Protein AF-A0A9Q3YTR9-F1 (afdb_monomer)

Organism: NCBI:txid2893752

pLDDT: mean 90.49, std 15.65, range [36.81, 98.88]

Foldseek 3Di:
DDDDDDDPPPDDDDPVVVVVVVVVVVVPPQDWWWLCLLQAAPDFFWFWFFFADPDAFLLRLQHHQSKKKFFDDALKKKFWAFQQAAADAFWWKWKAFLVRDTPGTDRHNARHPPKLQQSNQEADQVPDDDDSHHHTDIDHQHVVRGFMMMMGTHHQADADAADAGTSNDMDDRDNHRTIRIITIWMAHSVSPGTDFQRMWAQKTWIFRHHPDQVPWARQGWKWWADLQFDTDIDGCHTVRDRIHMDWDKDQQWADQPPRHRPVDDDPTRGNVVRVSGADNSQADADPVIDTIIITSDHHGPPQDQKGAGSGHVRIDGRGDD

Sequence (321 aa):
MKNKFTLQKKLARPLNTIIFLYFLIFSNHLFADGSKDLYPNGVTGLRAYLRSSTQATENWPFPNEGIHYVYAKEGERITLASSSQINGGNSKIRLYAPNGSIVVNNNTIAGQIPNRSSEIAGPQLFGQTGGNRYTPIYYQVPANGAGIYRIEFVSRGTADPQATFNANDNWVQDDKSGIMAWDISVINPNNTAFISGRVYTNVLNLSLGFTNVNSNGFYGIVYPLTKDGYTYQVKNNGQNGIHFTFFTNNNGFLNQNNQLPVYKSLNGSTPSFLNGKVHNPNDADTQKNITHKIFYTKPATDLPSSSVGAVPNGNTWLKNP

Radius of gyration: 22.88 Å; Cα contacts (8 Å, |Δi|>4): 825; chains: 1; bounding box: 82×78×43 Å

Mean predicted aligned error: 7.1 Å

Nearest PDB structures (foldseek):
  3wqb-assembly1_A  TM=3.575E-01  e=9.295E-02  Aeromonas sobria
  7zvo-assembly1_A  TM=3.339E-01  e=9.377E-01  Bacteroides thetaiotaomicron VPI-5482
  4knc-assembly1_B  TM=1.550E-01  e=1.304E+00  Pseudomonas aeruginosa PAO1

Structure (mmCIF, N/CA/C/O backbone):
data_AF-A0A9Q3YTR9-F1
#
_entry.id   AF-A0A9Q3YTR9-F1
#
loop_
_atom_site.group_PDB
_atom_site.id
_atom_site.type_symbol
_atom_site.label_atom_id
_atom_site.label_alt_id
_atom_site.label_comp_id
_atom_site.label_asym_id
_atom_site.label_entity_id
_atom_site.label_seq_id
_atom_site.pdbx_PDB_ins_code
_atom_site.Cartn_x
_atom_site.Cartn_y
_atom_site.Cartn_z
_atom_site.occupancy
_atom_site.B_iso_or_equiv
_atom_site.auth_seq_id
_atom_site.auth_comp_id
_atom_site.auth_asym_id
_atom_site.auth_atom_id
_atom_site.pdbx_PDB_model_num
ATOM 1 N N . MET A 1 1 ? -62.624 -53.619 -19.638 1.00 39.06 1 MET A N 1
ATOM 2 C CA . MET A 1 1 ? -61.442 -53.374 -20.495 1.00 39.06 1 MET A CA 1
ATOM 3 C C . MET A 1 1 ? -60.702 -52.137 -19.995 1.00 39.06 1 MET A C 1
ATOM 5 O O . MET A 1 1 ? -61.295 -51.075 -19.962 1.00 39.06 1 MET A O 1
ATOM 9 N N . LYS A 1 2 ? -59.445 -52.336 -19.573 1.00 37.75 2 LYS A N 1
ATOM 10 C CA . LYS A 1 2 ? -58.289 -51.410 -19.513 1.00 37.75 2 LYS A CA 1
ATOM 11 C C . LYS A 1 2 ? -58.471 -49.942 -19.051 1.00 37.75 2 LYS A C 1
ATOM 13 O O . LYS A 1 2 ? -58.877 -49.086 -19.819 1.00 37.75 2 LYS A O 1
ATOM 18 N N . ASN A 1 3 ? -57.961 -49.697 -17.835 1.00 40.22 3 ASN A N 1
ATOM 19 C CA . ASN A 1 3 ? -57.031 -48.637 -17.394 1.00 40.22 3 ASN A CA 1
ATOM 20 C C . ASN A 1 3 ? -57.135 -47.207 -17.960 1.00 40.22 3 ASN A C 1
ATOM 22 O O . ASN A 1 3 ? -56.819 -46.988 -19.127 1.00 40.22 3 ASN A O 1
ATOM 26 N N . LYS A 1 4 ? -57.228 -46.227 -17.042 1.00 37.72 4 LYS A N 1
ATOM 27 C CA . LYS A 1 4 ? -56.165 -45.215 -16.836 1.00 37.72 4 LYS A CA 1
ATOM 28 C C . LYS A 1 4 ? -56.311 -44.458 -15.499 1.00 37.72 4 LYS A C 1
ATOM 30 O O . LYS A 1 4 ? -57.329 -43.831 -15.235 1.00 37.72 4 LYS A O 1
ATOM 35 N N . PHE A 1 5 ? -55.246 -44.532 -14.693 1.00 41.38 5 PHE A N 1
ATOM 36 C CA . PHE A 1 5 ? -54.832 -43.574 -13.650 1.00 41.38 5 PHE A CA 1
ATOM 37 C C . PHE A 1 5 ? -54.756 -42.139 -14.257 1.00 41.38 5 PHE A C 1
ATOM 39 O O . PHE A 1 5 ? -54.681 -42.009 -15.476 1.00 41.38 5 PHE A O 1
ATOM 46 N N . THR A 1 6 ? -54.771 -41.009 -13.533 1.00 38.03 6 THR A N 1
ATOM 47 C CA . THR A 1 6 ? -53.807 -40.621 -12.485 1.00 38.03 6 THR A CA 1
ATOM 48 C C . THR A 1 6 ? -54.222 -39.304 -11.797 1.00 38.03 6 THR A C 1
ATOM 50 O O . THR A 1 6 ? -54.767 -38.404 -12.434 1.00 38.03 6 THR A O 1
ATOM 53 N N . LEU A 1 7 ? -53.878 -39.193 -10.507 1.00 43.38 7 LEU A N 1
ATOM 54 C CA . LEU A 1 7 ? -53.836 -37.997 -9.652 1.00 43.38 7 LEU A CA 1
ATOM 55 C C . LEU A 1 7 ? -53.368 -36.708 -10.361 1.00 43.38 7 LEU A C 1
ATOM 57 O O . LEU A 1 7 ? -52.276 -36.672 -10.923 1.00 43.38 7 LEU A O 1
ATOM 61 N N . GLN A 1 8 ? -54.082 -35.598 -10.141 1.00 37.22 8 GLN A N 1
ATOM 62 C CA . GLN A 1 8 ? -53.487 -34.256 -10.155 1.00 37.22 8 GLN A CA 1
ATOM 63 C C . GLN A 1 8 ? -53.456 -33.675 -8.733 1.00 37.22 8 GLN A C 1
ATOM 65 O O . GLN A 1 8 ? -54.342 -32.933 -8.326 1.00 37.22 8 GLN A O 1
ATOM 70 N N . LYS A 1 9 ? -52.395 -33.978 -7.976 1.00 43.44 9 LYS A N 1
ATOM 71 C CA . LYS A 1 9 ? -51.888 -33.060 -6.944 1.00 43.44 9 LYS A CA 1
ATOM 72 C C . LYS A 1 9 ? -50.807 -32.216 -7.612 1.00 43.44 9 LYS A C 1
ATOM 74 O O . LYS A 1 9 ? -49.655 -32.636 -7.680 1.00 43.44 9 LYS A O 1
ATOM 79 N N . LYS A 1 10 ? -51.167 -31.053 -8.162 1.00 41.09 10 LYS A N 1
ATOM 80 C CA . LYS A 1 10 ? -50.156 -30.077 -8.586 1.00 41.09 10 LYS A CA 1
ATOM 81 C C . LYS A 1 10 ? -49.582 -29.419 -7.337 1.00 41.09 10 LYS A C 1
ATOM 83 O O . LYS A 1 10 ? -50.284 -28.730 -6.603 1.00 41.09 10 LYS A O 1
ATOM 88 N N . LEU A 1 11 ? -48.304 -29.712 -7.112 1.00 40.72 11 LEU A N 1
ATOM 89 C CA . LEU A 1 11 ? -47.434 -29.108 -6.120 1.00 40.72 11 LEU A CA 1
ATOM 90 C C . LEU A 1 11 ? -47.566 -27.582 -6.158 1.00 40.72 11 LEU A C 1
ATOM 92 O O . LEU A 1 11 ? -47.218 -26.938 -7.148 1.00 40.72 11 LEU A O 1
ATOM 96 N N . ALA A 1 12 ? -48.010 -27.001 -5.050 1.00 47.50 12 ALA A N 1
ATOM 97 C CA . ALA A 1 12 ? -47.714 -25.614 -4.757 1.00 47.50 12 ALA A CA 1
ATOM 98 C C . ALA A 1 12 ? -46.234 -25.518 -4.338 1.00 47.50 12 ALA A C 1
ATOM 100 O O . ALA A 1 12 ? -45.846 -26.093 -3.325 1.00 47.50 12 ALA A O 1
ATOM 101 N N . ARG A 1 13 ? -45.463 -24.737 -5.112 1.00 50.91 13 ARG A N 1
ATOM 102 C CA . ARG A 1 13 ? -44.060 -24.287 -4.930 1.00 50.91 13 ARG A CA 1
ATOM 103 C C . ARG A 1 13 ? -42.947 -25.244 -5.394 1.00 50.91 13 ARG A C 1
ATOM 105 O O . ARG A 1 13 ? -42.868 -26.388 -4.966 1.00 50.91 13 ARG A O 1
ATOM 112 N N . PRO A 1 14 ? -42.034 -24.698 -6.224 1.00 49.53 14 PRO A N 1
ATOM 113 C CA . PRO A 1 14 ? -40.746 -24.279 -5.664 1.00 49.53 14 PRO A CA 1
ATOM 114 C C . PRO A 1 14 ? -40.301 -22.875 -6.127 1.00 49.53 14 PRO A C 1
ATOM 116 O O . PRO A 1 14 ? -39.125 -22.651 -6.384 1.00 49.53 14 PRO A O 1
ATOM 119 N N . LEU A 1 15 ? -41.208 -21.895 -6.233 1.00 48.09 15 LEU A N 1
ATOM 120 C CA . LEU A 1 15 ? -40.793 -20.525 -6.587 1.00 48.09 15 LEU A CA 1
ATOM 121 C C . LEU A 1 15 ? -39.988 -19.852 -5.453 1.00 48.09 15 LEU A C 1
ATOM 123 O O . LEU A 1 15 ? -39.040 -19.118 -5.713 1.00 48.09 15 LEU A O 1
ATOM 127 N N . ASN A 1 16 ? -40.288 -20.180 -4.189 1.00 48.25 16 ASN A N 1
ATOM 128 C CA . ASN A 1 16 ? -39.559 -19.643 -3.032 1.00 48.25 16 ASN A CA 1
ATOM 129 C C . ASN A 1 16 ? -38.130 -20.205 -2.908 1.00 48.25 16 ASN A C 1
ATOM 131 O O . ASN A 1 16 ? -37.246 -19.511 -2.415 1.00 48.25 16 ASN A O 1
ATOM 135 N N . THR A 1 17 ? -37.885 -21.434 -3.371 1.00 50.22 17 THR A N 1
ATOM 136 C CA . THR A 1 17 ? -36.565 -22.081 -3.287 1.00 50.22 17 THR A CA 1
ATOM 137 C C . THR A 1 17 ? -35.585 -21.488 -4.303 1.00 50.22 17 THR A C 1
ATOM 139 O O . THR A 1 17 ? -34.408 -21.329 -4.000 1.00 50.22 17 THR A O 1
ATOM 142 N N . ILE A 1 18 ? -36.078 -21.082 -5.479 1.00 53.66 18 ILE A N 1
ATOM 143 C CA . ILE A 1 18 ? -35.267 -20.444 -6.528 1.00 53.66 18 ILE A CA 1
ATOM 144 C C . ILE A 1 18 ? -34.869 -19.015 -6.125 1.00 53.66 18 ILE A C 1
ATOM 146 O O . ILE A 1 18 ? -33.730 -18.619 -6.350 1.00 53.66 18 ILE A O 1
ATOM 150 N N . ILE A 1 19 ? -35.757 -18.265 -5.460 1.00 54.38 19 ILE A N 1
ATOM 151 C CA . ILE A 1 19 ? -35.451 -16.915 -4.951 1.00 54.38 19 ILE A CA 1
ATOM 152 C C . ILE A 1 19 ? -34.430 -16.975 -3.801 1.00 54.38 19 ILE A C 1
ATOM 154 O O . ILE A 1 19 ? -33.512 -16.161 -3.762 1.00 54.38 19 ILE A O 1
ATOM 158 N N . PHE A 1 20 ? -34.524 -17.969 -2.909 1.00 50.62 20 PHE A N 1
ATOM 159 C CA . PHE A 1 20 ? -33.540 -18.163 -1.835 1.00 50.62 20 PHE A CA 1
ATOM 160 C C . PHE A 1 20 ? -32.150 -18.541 -2.378 1.00 50.62 20 PHE A C 1
ATOM 162 O O . PHE A 1 20 ? -31.140 -18.040 -1.888 1.00 50.62 20 PHE A O 1
ATOM 169 N N . LEU A 1 21 ? -32.089 -19.351 -3.444 1.00 50.25 21 LEU A N 1
ATOM 170 C CA . LEU A 1 21 ? -30.840 -19.622 -4.165 1.00 50.25 21 LEU A CA 1
ATOM 171 C C . LEU A 1 21 ? -30.299 -18.375 -4.882 1.00 50.25 21 LEU A C 1
ATOM 173 O O . LEU A 1 21 ? -29.098 -18.142 -4.831 1.00 50.25 21 LEU A O 1
ATOM 177 N N . TYR A 1 22 ? -31.149 -17.531 -5.475 1.00 46.94 22 TYR A N 1
ATOM 178 C CA . TYR A 1 22 ? -30.709 -16.279 -6.107 1.00 46.94 22 TYR A CA 1
ATOM 179 C C . TYR A 1 22 ? -30.137 -15.269 -5.096 1.00 46.94 22 TYR A C 1
ATOM 181 O O . TYR A 1 22 ? -29.152 -14.599 -5.397 1.00 46.94 22 TYR A O 1
ATOM 189 N N . PHE A 1 23 ? -30.682 -15.207 -3.874 1.00 46.19 23 PHE A N 1
ATOM 190 C CA . PHE A 1 23 ? -30.120 -14.390 -2.788 1.00 46.19 23 PHE A CA 1
ATOM 191 C C . PHE A 1 23 ? -28.790 -14.934 -2.239 1.00 46.19 23 PHE A C 1
ATOM 193 O O . PHE A 1 23 ? -27.966 -14.149 -1.776 1.00 46.19 23 PHE A O 1
ATOM 200 N N . LEU A 1 24 ? -28.539 -16.244 -2.336 1.00 42.88 24 LEU A N 1
ATOM 201 C CA . LEU A 1 24 ? -27.251 -16.857 -1.980 1.00 42.88 24 LEU A CA 1
ATOM 202 C C . LEU A 1 24 ? -26.168 -16.672 -3.062 1.00 42.88 24 LEU A C 1
ATOM 204 O O . LEU A 1 24 ? -24.983 -16.769 -2.747 1.00 42.88 24 LEU A O 1
ATOM 208 N N . ILE A 1 25 ? -26.554 -16.386 -4.313 1.00 43.22 25 ILE A N 1
ATOM 209 C CA . ILE A 1 25 ? -25.627 -16.168 -5.443 1.00 43.22 25 ILE A CA 1
ATOM 210 C C . ILE A 1 25 ? -25.123 -14.715 -5.507 1.00 43.22 25 ILE A C 1
ATOM 212 O O . ILE A 1 25 ? -24.097 -14.446 -6.131 1.00 43.22 25 ILE A O 1
ATOM 216 N N . PHE A 1 26 ? -25.719 -13.788 -4.749 1.00 38.19 26 PHE A N 1
ATOM 217 C CA . PHE A 1 26 ? -25.008 -12.579 -4.317 1.00 38.19 26 PHE A CA 1
ATOM 218 C C . PHE A 1 26 ? -24.071 -12.943 -3.167 1.00 38.19 26 PHE A C 1
ATOM 220 O O . PHE A 1 26 ? -24.196 -12.458 -2.043 1.00 38.19 26 PHE A O 1
ATOM 227 N N . SER A 1 27 ? -23.143 -13.860 -3.441 1.00 36.94 27 SER A N 1
ATOM 228 C CA . SER A 1 27 ? -22.016 -14.138 -2.571 1.00 36.94 27 SER A CA 1
ATOM 229 C C . SER A 1 27 ? -21.316 -12.811 -2.331 1.00 36.94 27 SER A C 1
ATOM 231 O O . SER A 1 27 ? -20.657 -12.288 -3.229 1.00 36.94 27 SER A O 1
ATOM 233 N N . ASN A 1 28 ? -21.549 -12.257 -1.137 1.00 36.81 28 ASN A N 1
ATOM 234 C CA . ASN A 1 28 ? -20.903 -11.063 -0.627 1.00 36.81 28 ASN A CA 1
ATOM 235 C C . ASN A 1 28 ? -19.437 -11.132 -1.037 1.00 36.81 28 ASN A C 1
ATOM 237 O O . ASN A 1 28 ? -18.706 -12.011 -0.570 1.00 36.81 28 ASN A O 1
ATOM 241 N N . HIS A 1 29 ? -19.022 -10.239 -1.935 1.00 44.00 29 HIS A N 1
ATOM 242 C CA . HIS A 1 29 ? -17.613 -9.954 -2.092 1.00 44.00 29 HIS A CA 1
ATOM 243 C C . HIS A 1 29 ? -17.166 -9.506 -0.703 1.00 44.00 29 HIS A C 1
ATOM 245 O O . HIS A 1 29 ? -17.495 -8.409 -0.265 1.00 44.00 29 HIS A O 1
ATOM 251 N N . LEU A 1 30 ? -16.535 -10.407 0.056 1.00 50.56 30 LEU A N 1
ATOM 252 C CA . LEU A 1 30 ? -15.834 -10.008 1.262 1.00 50.56 30 LEU A CA 1
ATOM 253 C C . LEU A 1 30 ? -14.698 -9.132 0.761 1.00 50.56 30 LEU A C 1
ATOM 255 O O . LEU A 1 30 ? -13.703 -9.653 0.242 1.00 50.56 30 LEU A O 1
ATOM 259 N N . PHE A 1 31 ? -14.946 -7.828 0.830 1.00 59.84 31 PHE A N 1
ATOM 260 C CA . PHE A 1 31 ? -13.999 -6.793 0.491 1.00 59.84 31 PHE A CA 1
ATOM 261 C C . PHE A 1 31 ? -12.848 -6.905 1.479 1.00 59.84 31 PHE A C 1
ATOM 263 O O . PHE A 1 31 ? -13.035 -6.733 2.684 1.00 59.84 31 PHE A O 1
ATOM 270 N N . ALA A 1 32 ? -11.699 -7.287 0.947 1.00 60.66 32 ALA A N 1
ATOM 271 C CA . ALA A 1 32 ? -10.429 -6.940 1.543 1.00 60.66 32 ALA A CA 1
ATOM 272 C C . ALA A 1 32 ? -9.959 -5.657 0.839 1.00 60.66 32 ALA A C 1
ATOM 274 O O . ALA A 1 32 ? -10.503 -5.321 -0.212 1.00 60.66 32 ALA A O 1
ATOM 275 N N . ASP A 1 33 ? -9.012 -4.924 1.418 1.00 87.19 33 ASP A N 1
ATOM 276 C CA . ASP A 1 33 ? -8.248 -3.948 0.645 1.00 87.19 33 ASP A CA 1
ATOM 277 C C . ASP A 1 33 ? -6.773 -4.406 0.651 1.00 87.19 33 ASP A C 1
ATOM 279 O O . ASP A 1 33 ? -5.983 -4.097 1.551 1.00 87.19 33 ASP A O 1
ATOM 283 N N . GLY A 1 34 ? -6.386 -5.191 -0.358 1.00 92.50 34 GLY A N 1
ATOM 284 C CA . GLY A 1 34 ? -5.025 -5.706 -0.476 1.00 92.50 34 GLY A CA 1
ATOM 285 C C . GLY A 1 34 ? -4.793 -6.661 -1.646 1.00 92.50 34 GLY A C 1
ATOM 286 O O . GLY A 1 34 ? -5.381 -6.559 -2.720 1.00 92.50 34 GLY A O 1
ATOM 287 N N . SER A 1 35 ? -3.886 -7.617 -1.441 1.00 95.38 35 SER A N 1
ATOM 288 C CA . SER A 1 35 ? -3.456 -8.574 -2.476 1.00 95.38 35 SER A CA 1
ATOM 289 C C . SER A 1 35 ? -4.600 -9.395 -3.085 1.00 95.38 35 SER A C 1
ATOM 291 O O . SER A 1 35 ? -4.579 -9.676 -4.282 1.00 95.38 35 SER A O 1
ATOM 293 N N . LYS A 1 36 ? -5.644 -9.714 -2.312 1.00 94.69 36 LYS A N 1
ATOM 294 C CA . LYS A 1 36 ? -6.834 -10.417 -2.812 1.00 94.69 36 LYS A CA 1
ATOM 295 C C . LYS A 1 36 ? -7.524 -9.664 -3.956 1.00 94.69 36 LYS A C 1
ATOM 297 O O . LYS A 1 36 ? -8.007 -10.309 -4.885 1.00 94.69 36 LYS A O 1
ATOM 302 N N . ASP A 1 37 ? -7.552 -8.334 -3.915 1.00 94.81 37 ASP A N 1
ATOM 303 C CA . ASP A 1 37 ? -8.185 -7.504 -4.949 1.00 94.81 37 ASP A CA 1
ATOM 304 C C . ASP A 1 37 ? -7.354 -7.455 -6.232 1.00 94.81 37 ASP A C 1
ATOM 306 O O . ASP A 1 37 ? -7.899 -7.369 -7.332 1.00 94.81 37 ASP A O 1
ATOM 310 N N . LEU A 1 38 ? -6.030 -7.582 -6.103 1.00 95.25 38 LEU A N 1
ATOM 311 C CA . LEU A 1 38 ? -5.139 -7.766 -7.248 1.00 95.25 38 LEU A CA 1
ATOM 312 C C . LEU A 1 38 ? -5.257 -9.175 -7.839 1.00 95.25 38 LEU A C 1
ATOM 314 O O . LEU A 1 38 ? -5.081 -9.350 -9.046 1.00 95.25 38 LEU A O 1
ATOM 318 N N . TYR A 1 39 ? -5.559 -10.168 -6.997 1.00 96.19 39 TYR A N 1
ATOM 319 C CA . TYR A 1 39 ? -5.594 -11.582 -7.359 1.00 96.19 39 TYR A CA 1
ATOM 320 C C . TYR A 1 39 ? -6.925 -12.253 -6.985 1.00 96.19 39 TYR A C 1
ATOM 322 O O . TYR A 1 39 ? -6.941 -13.165 -6.147 1.00 96.19 39 TYR A O 1
ATOM 330 N N . PRO A 1 40 ? -8.058 -11.877 -7.604 1.00 93.81 40 PRO A N 1
ATOM 331 C CA . PRO A 1 40 ? -9.314 -12.598 -7.418 1.00 93.81 40 PRO A CA 1
ATOM 332 C C . PRO A 1 40 ? -9.224 -14.031 -7.970 1.00 93.81 40 PRO A C 1
ATOM 334 O O . PRO A 1 40 ? -8.293 -14.390 -8.693 1.00 93.81 40 PRO A O 1
ATOM 337 N N . ASN A 1 41 ? -10.185 -14.886 -7.615 1.00 92.81 41 ASN A N 1
ATOM 338 C CA . ASN A 1 41 ? -10.220 -16.257 -8.128 1.00 92.81 41 ASN A CA 1
ATOM 339 C C . ASN A 1 41 ? -10.358 -16.266 -9.663 1.00 92.81 41 ASN A C 1
ATOM 341 O O . ASN A 1 41 ? -11.217 -15.575 -10.207 1.00 92.81 41 ASN A O 1
ATOM 345 N N . GLY A 1 42 ? -9.534 -17.060 -10.348 1.00 92.12 42 GLY A N 1
ATOM 346 C CA . GLY A 1 42 ? -9.529 -17.175 -11.811 1.00 92.12 42 GLY A CA 1
ATOM 347 C C . GLY A 1 42 ? -8.776 -16.062 -12.548 1.00 92.12 42 GLY A C 1
ATOM 348 O O . GLY A 1 42 ? -8.880 -15.972 -13.769 1.00 92.12 42 GLY A O 1
ATOM 349 N N . VAL A 1 43 ? -8.030 -15.210 -11.836 1.00 94.00 43 VAL A N 1
ATOM 350 C CA . VAL A 1 43 ? -7.241 -14.125 -12.442 1.00 94.00 43 VAL A CA 1
ATOM 351 C C . VAL A 1 43 ? -6.154 -14.657 -13.389 1.00 94.00 43 VAL A C 1
ATOM 353 O O . VAL A 1 43 ? -5.515 -15.673 -13.129 1.00 94.00 43 VAL A O 1
ATOM 356 N N . THR A 1 44 ? -5.901 -13.962 -14.494 1.00 94.31 44 THR A N 1
ATOM 357 C CA . THR A 1 44 ? -4.822 -14.299 -15.434 1.00 94.31 44 THR A CA 1
ATOM 358 C C . THR A 1 44 ? -3.530 -13.547 -15.109 1.00 94.31 44 THR A C 1
ATOM 360 O O . THR A 1 44 ? -3.546 -12.545 -14.397 1.00 94.31 44 THR A O 1
ATOM 363 N N . GLY A 1 45 ? -2.410 -13.971 -15.695 1.00 94.56 45 GLY A N 1
ATOM 364 C CA . GLY A 1 45 ? -1.139 -13.250 -15.594 1.00 94.56 45 GLY A CA 1
ATOM 365 C C . GLY A 1 45 ? -0.210 -13.771 -14.508 1.00 94.56 45 GLY A C 1
ATOM 366 O O . GLY A 1 45 ? -0.357 -14.894 -14.027 1.00 94.56 45 GLY A O 1
ATOM 367 N N . LEU A 1 46 ? 0.754 -12.936 -14.134 1.00 95.31 46 LEU A N 1
ATOM 368 C CA . LEU A 1 46 ? 1.743 -13.209 -13.096 1.00 95.31 46 LEU A CA 1
ATOM 369 C C . LEU A 1 46 ? 1.399 -12.483 -11.795 1.00 95.31 46 LEU A C 1
ATOM 371 O O . LEU A 1 46 ? 0.799 -11.404 -11.791 1.00 95.31 46 LEU A O 1
ATOM 375 N N . ARG A 1 47 ? 1.815 -13.083 -10.681 1.00 94.81 47 ARG A N 1
ATOM 376 C CA . ARG A 1 47 ? 1.726 -12.486 -9.353 1.00 94.81 47 ARG A CA 1
ATOM 377 C C . ARG A 1 47 ? 2.872 -11.501 -9.152 1.00 94.81 47 ARG A C 1
ATOM 379 O O . ARG A 1 47 ? 4.036 -11.882 -9.190 1.00 94.81 47 ARG A O 1
ATOM 386 N N . ALA A 1 48 ? 2.519 -10.258 -8.865 1.00 95.31 48 ALA A N 1
ATOM 387 C CA . ALA A 1 48 ? 3.417 -9.257 -8.319 1.00 95.31 48 ALA A CA 1
ATOM 388 C C . ALA A 1 48 ? 3.434 -9.308 -6.782 1.00 95.31 48 ALA A C 1
ATOM 390 O O . ALA A 1 48 ? 2.431 -9.021 -6.122 1.00 95.31 48 ALA A O 1
ATOM 391 N N . TYR A 1 49 ? 4.579 -9.656 -6.204 1.00 93.88 49 TYR A N 1
ATOM 392 C CA . TYR A 1 49 ? 4.797 -9.595 -4.756 1.00 93.88 49 TYR A CA 1
ATOM 393 C C . TYR A 1 49 ? 5.082 -8.152 -4.357 1.00 93.88 49 TYR A C 1
ATOM 395 O O . TYR A 1 49 ? 5.780 -7.435 -5.081 1.00 93.88 49 TYR A O 1
ATOM 403 N N . LEU A 1 50 ? 4.596 -7.746 -3.186 1.00 97.81 50 LEU A N 1
ATOM 404 C CA . LEU A 1 50 ? 4.953 -6.466 -2.586 1.00 97.81 50 LEU A CA 1
ATOM 405 C C . LEU A 1 50 ? 6.393 -6.535 -2.085 1.00 97.81 50 LEU A C 1
ATOM 407 O O . LEU A 1 50 ? 6.717 -7.375 -1.251 1.00 97.81 50 LEU A O 1
ATOM 411 N N . ARG A 1 51 ? 7.267 -5.663 -2.585 1.00 97.19 51 ARG A N 1
ATOM 412 C CA . ARG A 1 51 ? 8.628 -5.528 -2.068 1.00 97.19 51 ARG A CA 1
ATOM 413 C C . ARG A 1 51 ? 8.614 -4.636 -0.833 1.00 97.19 51 ARG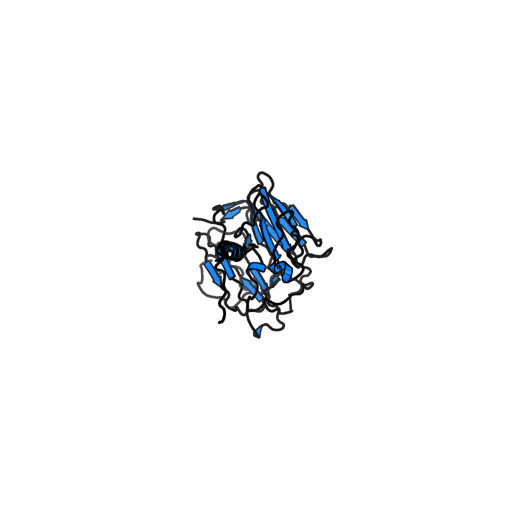 A C 1
ATOM 415 O O . ARG A 1 51 ? 8.190 -3.486 -0.900 1.00 97.19 51 ARG A O 1
ATOM 422 N N . SER A 1 52 ? 9.157 -5.152 0.261 1.00 97.69 52 SER A N 1
ATOM 423 C CA . SER A 1 52 ? 9.441 -4.400 1.479 1.00 97.69 52 SER A CA 1
ATOM 424 C C . SER A 1 52 ? 10.947 -4.246 1.646 1.00 97.69 52 SER A C 1
ATOM 426 O O . SER A 1 52 ? 11.651 -5.205 1.953 1.00 97.69 52 SER A O 1
ATOM 428 N N . SER A 1 53 ? 11.453 -3.035 1.451 1.00 96.50 53 SER A N 1
ATOM 429 C CA . SER A 1 53 ? 12.860 -2.705 1.678 1.00 96.50 53 SER A CA 1
ATOM 430 C C . SER A 1 53 ? 13.025 -1.193 1.696 1.00 96.50 53 SER A C 1
ATOM 432 O O . SER A 1 53 ? 12.302 -0.482 1.007 1.00 96.50 53 SER A O 1
ATOM 434 N N . THR A 1 54 ? 14.004 -0.697 2.444 1.00 95.69 54 THR A N 1
ATOM 435 C CA . THR A 1 54 ? 14.417 0.715 2.428 1.00 95.69 54 THR A CA 1
ATOM 436 C C . THR A 1 54 ? 15.530 0.990 1.414 1.00 95.69 54 THR A C 1
ATOM 438 O O . THR A 1 54 ? 15.917 2.139 1.210 1.00 95.69 54 THR A O 1
ATOM 441 N N . GLN A 1 55 ? 16.047 -0.047 0.748 1.00 95.75 55 GLN A N 1
ATOM 442 C CA . GLN A 1 55 ? 17.126 0.086 -0.224 1.00 95.75 55 GLN A CA 1
ATOM 443 C C . GLN A 1 55 ? 16.589 0.513 -1.591 1.00 95.75 55 GLN A C 1
ATOM 445 O O . GLN A 1 55 ? 15.820 -0.222 -2.227 1.00 95.75 55 GLN A O 1
ATOM 450 N N . ALA A 1 56 ? 17.051 1.678 -2.049 1.00 96.12 56 ALA A N 1
ATOM 451 C CA . ALA A 1 56 ? 16.714 2.228 -3.354 1.00 96.12 56 ALA A CA 1
ATOM 452 C C . ALA A 1 56 ? 17.569 1.576 -4.442 1.00 96.12 56 ALA A C 1
ATOM 454 O O . ALA A 1 56 ? 18.781 1.417 -4.286 1.00 96.12 56 ALA A O 1
ATOM 455 N N . THR A 1 57 ? 16.940 1.234 -5.559 1.00 95.62 57 THR A N 1
ATOM 456 C CA . THR A 1 57 ? 17.609 0.731 -6.765 1.00 95.62 57 THR A CA 1
ATOM 457 C C . THR A 1 57 ? 17.002 1.410 -7.989 1.00 95.62 57 THR A C 1
ATOM 459 O O . THR A 1 57 ? 16.034 2.156 -7.869 1.00 95.62 57 THR A O 1
ATOM 462 N N . GLU A 1 58 ? 17.540 1.162 -9.181 1.00 95.00 58 GLU A N 1
ATOM 463 C CA . GLU A 1 58 ? 16.913 1.641 -10.422 1.00 95.00 58 GLU A CA 1
ATOM 464 C C . GLU A 1 58 ? 15.526 1.030 -10.678 1.00 95.00 58 GLU A C 1
ATOM 466 O O . GLU A 1 58 ? 14.694 1.633 -11.353 1.00 95.00 58 GLU A O 1
ATOM 471 N N . ASN A 1 59 ? 15.271 -0.149 -10.109 1.00 93.75 59 ASN A N 1
ATOM 472 C CA . ASN A 1 59 ? 14.004 -0.864 -10.215 1.00 93.75 59 ASN A CA 1
ATOM 473 C C . ASN A 1 59 ? 12.962 -0.344 -9.218 1.00 93.75 59 ASN A C 1
ATOM 475 O O . ASN A 1 59 ? 11.769 -0.334 -9.517 1.00 93.75 59 ASN A O 1
ATOM 479 N N . TRP A 1 60 ? 13.431 0.085 -8.040 1.00 96.19 60 TRP A N 1
ATOM 480 C CA . TRP A 1 60 ? 12.615 0.657 -6.971 1.00 96.19 60 TRP A CA 1
ATOM 481 C C . TRP A 1 60 ? 13.258 1.932 -6.420 1.00 96.19 60 TRP A C 1
ATOM 483 O O . TRP A 1 60 ? 13.862 1.906 -5.341 1.00 96.19 60 TRP A O 1
ATOM 493 N N . PRO A 1 61 ? 13.161 3.059 -7.146 1.00 97.25 61 PRO A N 1
ATOM 494 C CA . PRO A 1 61 ? 13.806 4.306 -6.742 1.00 97.25 61 PRO A CA 1
ATOM 495 C C . PRO A 1 61 ? 13.148 4.981 -5.534 1.00 97.25 61 PRO A C 1
ATOM 497 O O . PRO A 1 61 ? 13.775 5.826 -4.900 1.00 97.25 61 PRO A O 1
ATOM 500 N N . PHE A 1 62 ? 11.916 4.589 -5.190 1.00 97.88 62 PHE A N 1
ATOM 501 C CA . PHE A 1 62 ? 11.151 5.109 -4.049 1.00 97.88 62 PHE A CA 1
ATOM 502 C C . PHE A 1 62 ? 10.834 3.984 -3.049 1.00 97.88 62 PHE A C 1
ATOM 504 O O . PHE A 1 62 ? 9.662 3.641 -2.852 1.00 97.88 62 PHE A O 1
ATOM 511 N N . PRO A 1 63 ? 11.862 3.350 -2.459 1.00 97.44 63 PRO A N 1
ATOM 512 C CA . PRO A 1 63 ? 11.699 2.173 -1.615 1.00 97.44 63 PRO A CA 1
ATOM 513 C C . PRO A 1 63 ? 10.994 2.522 -0.297 1.00 97.44 63 PRO A C 1
ATOM 515 O O . PRO A 1 63 ? 11.177 3.604 0.258 1.00 97.44 63 PRO A O 1
ATOM 518 N N . ASN A 1 64 ? 10.211 1.581 0.222 1.00 97.62 64 ASN A N 1
ATOM 519 C CA . ASN A 1 64 ? 9.687 1.610 1.581 1.00 97.62 64 ASN A CA 1
ATOM 520 C C . ASN A 1 64 ? 9.371 0.181 2.058 1.00 97.62 64 ASN A C 1
ATOM 522 O O . ASN A 1 64 ? 9.409 -0.782 1.288 1.00 97.62 64 ASN A O 1
ATOM 526 N N . GLU A 1 65 ? 9.045 0.030 3.338 1.00 97.06 65 GLU A N 1
ATOM 527 C CA . GLU A 1 65 ? 8.702 -1.263 3.944 1.00 97.06 65 GLU A CA 1
ATOM 528 C C . GLU A 1 65 ? 7.219 -1.598 3.726 1.00 97.06 65 GLU A C 1
ATOM 530 O O . GLU A 1 65 ? 6.439 -1.737 4.669 1.00 97.06 65 GLU A O 1
ATOM 535 N N . GLY A 1 66 ? 6.812 -1.646 2.452 1.00 96.81 66 GLY A N 1
ATOM 536 C CA . GLY A 1 66 ? 5.448 -1.973 2.047 1.00 96.81 66 GLY A CA 1
ATOM 537 C C . GLY A 1 66 ? 4.408 -1.012 2.626 1.00 96.81 66 GLY A C 1
ATOM 538 O O . GLY A 1 66 ? 3.365 -1.463 3.103 1.00 96.81 66 GLY A O 1
ATOM 539 N N . ILE A 1 67 ? 4.701 0.294 2.637 1.00 98.62 67 ILE A N 1
ATOM 540 C CA . ILE A 1 67 ? 3.873 1.286 3.330 1.00 98.62 67 ILE A CA 1
ATOM 541 C C . ILE A 1 67 ? 2.479 1.372 2.711 1.00 98.62 67 ILE A C 1
ATOM 543 O O . ILE A 1 67 ? 2.310 1.559 1.503 1.00 98.62 67 ILE A O 1
ATOM 547 N N . HIS A 1 68 ? 1.483 1.300 3.585 1.00 98.81 68 HIS A N 1
ATOM 548 C CA . HIS A 1 68 ? 0.081 1.545 3.282 1.00 98.81 68 HIS A CA 1
ATOM 549 C C . HIS A 1 68 ? -0.521 2.470 4.331 1.00 98.81 68 HIS A C 1
ATOM 551 O O . HIS A 1 68 ? 0.006 2.632 5.433 1.00 98.81 68 HIS A O 1
ATOM 557 N N . TYR A 1 69 ? -1.656 3.057 3.992 1.00 98.88 69 TYR A N 1
ATOM 558 C CA . TYR A 1 69 ? -2.406 3.942 4.860 1.00 98.88 69 TYR A CA 1
ATOM 559 C C . TYR A 1 69 ? -3.858 3.504 4.903 1.00 98.88 69 TYR A C 1
ATOM 561 O O . TYR A 1 69 ? -4.410 3.079 3.891 1.00 98.88 69 TYR A O 1
ATOM 569 N N . VAL A 1 70 ? -4.487 3.647 6.063 1.00 98.69 70 VAL A N 1
ATOM 570 C CA . VAL A 1 70 ? -5.914 3.377 6.235 1.00 98.69 70 VAL A CA 1
ATOM 571 C C . VAL A 1 70 ? -6.558 4.522 6.991 1.00 98.69 70 VAL A C 1
ATOM 573 O O . VAL A 1 70 ? -6.069 4.929 8.044 1.00 98.69 70 VAL A O 1
ATOM 576 N N . TYR A 1 71 ? -7.649 5.057 6.454 1.00 98.62 71 TYR A N 1
ATOM 577 C CA . TYR A 1 71 ? -8.515 5.934 7.231 1.00 98.62 71 TYR A CA 1
ATOM 578 C C . TYR A 1 71 ? -9.490 5.080 8.039 1.00 98.62 71 TYR A C 1
ATOM 580 O O . TYR A 1 71 ? -10.193 4.247 7.467 1.00 98.62 71 TYR A O 1
ATOM 588 N N . ALA A 1 72 ? -9.539 5.290 9.351 1.00 98.44 72 ALA A N 1
ATOM 589 C CA . ALA A 1 72 ? -10.450 4.574 10.231 1.00 98.44 72 ALA A CA 1
ATOM 590 C C . ALA A 1 72 ? -11.108 5.534 11.227 1.00 98.44 72 ALA A C 1
ATOM 592 O O . ALA A 1 72 ? -10.492 6.501 11.688 1.00 98.44 72 ALA A O 1
ATOM 593 N N . LYS A 1 73 ? -12.378 5.275 11.535 1.00 98.56 73 LYS A N 1
ATOM 594 C CA . LYS A 1 73 ? -13.202 6.047 12.470 1.00 98.56 73 LY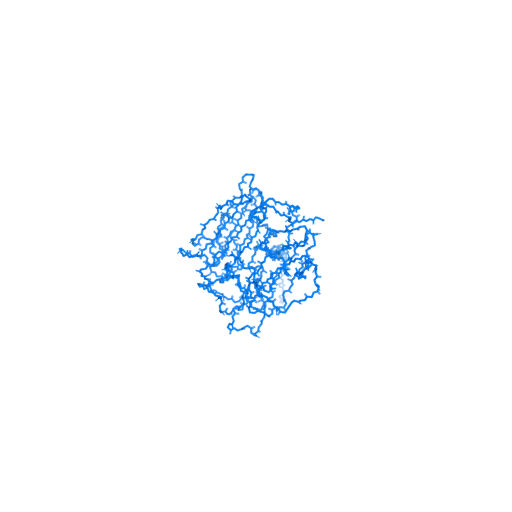S A CA 1
ATOM 595 C C . LYS A 1 73 ? -13.181 5.411 13.854 1.00 98.56 73 LYS A C 1
ATOM 597 O O . LYS A 1 73 ? -12.912 4.223 14.006 1.00 98.56 73 LYS A O 1
ATOM 602 N N . GLU A 1 74 ? -13.494 6.211 14.866 1.00 98.31 74 GLU A N 1
ATOM 603 C CA . GLU A 1 74 ? -13.700 5.720 16.229 1.00 98.31 74 GLU A CA 1
ATOM 604 C C . GLU A 1 74 ? -14.663 4.525 16.251 1.00 98.31 74 GLU A C 1
ATOM 606 O O . GLU A 1 74 ? -15.687 4.522 15.566 1.00 98.31 74 GLU A O 1
ATOM 611 N N . GLY A 1 75 ? -14.319 3.492 17.022 1.00 98.31 75 GLY A N 1
ATOM 612 C CA . GLY A 1 75 ? -15.136 2.286 17.121 1.00 98.31 75 GLY A CA 1
ATOM 613 C C . GLY A 1 75 ? -14.972 1.306 15.954 1.00 98.31 75 GLY A C 1
ATOM 614 O O . GLY A 1 75 ? -15.307 0.136 16.123 1.00 98.31 75 GLY A O 1
ATOM 615 N N . GLU A 1 76 ? -14.393 1.696 14.816 1.00 98.62 76 GLU A N 1
ATOM 616 C CA . GLU A 1 76 ? -14.018 0.745 13.762 1.00 98.62 76 GLU A CA 1
ATOM 617 C C . GLU A 1 76 ? -12.809 -0.103 14.189 1.00 98.62 76 GLU A C 1
ATOM 619 O O . GLU A 1 76 ? -12.043 0.249 15.093 1.00 98.62 76 GLU A O 1
ATOM 624 N N . ARG A 1 77 ? -12.620 -1.246 13.528 1.00 98.62 77 ARG A N 1
ATOM 625 C CA . ARG A 1 77 ? -11.502 -2.150 13.801 1.00 98.62 77 ARG A CA 1
ATOM 626 C C . ARG A 1 77 ? -10.678 -2.377 12.546 1.00 98.62 77 ARG A C 1
ATOM 628 O O . ARG A 1 77 ? -11.186 -2.874 11.549 1.00 98.62 77 ARG A O 1
ATOM 635 N N . ILE A 1 78 ? -9.397 -2.043 12.621 1.00 98.75 78 ILE A N 1
ATOM 636 C CA . ILE A 1 78 ? -8.423 -2.291 11.561 1.00 98.75 78 ILE A CA 1
ATOM 637 C C . ILE A 1 78 ? -7.963 -3.745 11.677 1.00 98.75 78 ILE A C 1
ATOM 639 O O . ILE A 1 78 ? -7.588 -4.201 12.761 1.00 98.75 78 ILE A O 1
ATOM 643 N N . THR A 1 79 ? -7.989 -4.472 10.566 1.00 98.56 79 THR A N 1
ATOM 644 C CA . THR A 1 79 ? -7.399 -5.802 10.434 1.00 98.56 79 THR A CA 1
ATOM 645 C C . THR A 1 79 ? -6.096 -5.705 9.666 1.00 98.56 79 THR A C 1
ATOM 647 O O . THR A 1 79 ? -6.014 -4.967 8.689 1.00 98.56 79 THR A O 1
ATOM 650 N N . LEU A 1 80 ? -5.081 -6.451 10.093 1.00 98.81 80 LEU A N 1
ATOM 651 C CA . LEU A 1 80 ? -3.776 -6.476 9.439 1.00 98.81 80 LEU A CA 1
ATOM 652 C C . LEU A 1 80 ? -3.336 -7.918 9.227 1.00 98.81 80 LEU A C 1
ATOM 654 O O . LEU A 1 80 ? -3.379 -8.720 10.167 1.00 98.81 80 LEU A O 1
ATOM 658 N N . ALA A 1 81 ? -2.887 -8.240 8.017 1.00 98.50 81 ALA A N 1
ATOM 659 C CA . ALA A 1 81 ? -2.337 -9.552 7.729 1.00 98.50 81 ALA A CA 1
ATOM 660 C C . ALA A 1 81 ? -1.271 -9.528 6.627 1.00 98.50 81 ALA A C 1
ATOM 662 O O . ALA A 1 81 ? -1.277 -8.682 5.734 1.00 98.50 81 ALA A O 1
ATOM 663 N N . SER A 1 82 ? -0.340 -10.476 6.696 1.00 98.50 82 SER A N 1
ATOM 664 C CA . SER A 1 82 ? 0.730 -10.657 5.715 1.00 98.50 82 SER A CA 1
ATOM 665 C C . SER A 1 82 ? 1.156 -12.119 5.647 1.00 98.50 82 SER A C 1
ATOM 667 O O . SER A 1 82 ? 1.258 -12.797 6.668 1.00 98.50 82 SER A O 1
ATOM 669 N N . SER A 1 83 ? 1.470 -12.609 4.450 1.00 98.38 83 SER A N 1
ATOM 670 C CA . SER A 1 83 ? 2.073 -13.931 4.254 1.00 98.38 83 SER A CA 1
ATOM 671 C C . SER A 1 83 ? 3.463 -14.053 4.875 1.00 98.38 83 SER A C 1
ATOM 673 O O . SER A 1 83 ? 3.906 -15.155 5.200 1.00 98.38 83 SER A O 1
ATOM 675 N N . SER A 1 84 ? 4.154 -12.929 5.081 1.00 97.56 84 SER A N 1
ATOM 676 C CA . SER A 1 84 ? 5.487 -12.917 5.678 1.00 97.56 84 SER A CA 1
ATOM 677 C C . SER A 1 84 ? 5.485 -13.200 7.177 1.00 97.56 84 SER A C 1
ATOM 679 O O . SER A 1 84 ? 6.519 -13.655 7.655 1.00 97.56 84 SER A O 1
ATOM 681 N N . GLN A 1 85 ? 4.367 -13.004 7.897 1.00 97.69 85 GLN A N 1
ATOM 682 C CA . GLN A 1 85 ? 4.283 -13.295 9.337 1.00 97.69 85 GLN A CA 1
ATOM 683 C C . GLN A 1 85 ? 4.666 -14.750 9.629 1.00 97.69 85 GLN A C 1
ATOM 685 O O . GLN A 1 85 ? 4.146 -15.684 9.014 1.00 97.69 85 GLN A O 1
ATOM 690 N N . ILE A 1 86 ? 5.587 -14.921 10.573 1.00 95.06 86 ILE A N 1
ATOM 691 C CA . ILE A 1 86 ? 6.079 -16.193 11.103 1.00 95.06 86 ILE A CA 1
ATOM 692 C C . ILE A 1 86 ? 6.375 -16.021 12.590 1.00 95.06 86 ILE A C 1
ATOM 694 O O . ILE A 1 86 ? 6.566 -14.906 13.069 1.00 95.06 86 ILE A O 1
ATOM 698 N N . ASN A 1 87 ? 6.400 -17.123 13.338 1.00 91.69 87 ASN A N 1
ATOM 699 C CA . ASN A 1 87 ? 6.711 -17.061 14.760 1.00 91.69 87 ASN A CA 1
ATOM 700 C C . ASN A 1 87 ? 8.211 -16.814 14.984 1.00 91.69 87 ASN A C 1
ATOM 702 O O . ASN A 1 87 ? 9.007 -17.747 14.885 1.00 91.69 87 ASN A O 1
ATOM 706 N N . GLY A 1 88 ? 8.580 -15.573 15.307 1.00 77.94 88 GLY A N 1
ATOM 707 C CA . GLY A 1 88 ? 9.978 -15.169 15.449 1.00 77.94 88 GLY A CA 1
ATOM 708 C C . GLY A 1 88 ? 10.654 -14.923 14.094 1.00 77.94 88 GLY A C 1
ATOM 709 O O . GLY A 1 88 ? 10.325 -15.545 13.089 1.00 77.94 88 GLY A O 1
ATOM 710 N N . GLY A 1 89 ? 11.590 -13.973 14.054 1.00 85.19 89 GLY A N 1
ATOM 711 C CA . GLY A 1 89 ? 12.291 -13.555 12.835 1.00 85.19 89 GLY A CA 1
ATOM 712 C C . GLY A 1 89 ? 12.250 -12.044 12.600 1.00 85.19 89 GLY A C 1
ATOM 713 O O . GLY A 1 89 ? 11.859 -11.265 13.476 1.00 85.19 89 GLY A O 1
ATOM 714 N N . ASN A 1 90 ? 12.677 -11.633 11.403 1.00 91.12 90 ASN A N 1
ATOM 715 C CA . ASN A 1 90 ? 12.761 -10.220 11.016 1.00 91.12 90 ASN A CA 1
ATOM 716 C C . ASN A 1 90 ? 11.401 -9.630 10.620 1.00 91.12 90 ASN A C 1
ATOM 718 O O . ASN A 1 90 ? 11.151 -8.447 10.862 1.00 91.12 90 ASN A O 1
ATOM 722 N N . SER A 1 91 ? 10.523 -10.456 10.043 1.00 96.25 91 SER A N 1
ATOM 723 C CA . SER A 1 91 ? 9.222 -10.020 9.542 1.00 96.25 91 SER A CA 1
ATOM 724 C C . SER A 1 91 ? 8.319 -9.540 10.664 1.00 96.25 91 SER A C 1
ATOM 726 O O . SER A 1 91 ? 8.201 -10.190 11.705 1.00 96.25 91 SER A O 1
ATOM 728 N N . LYS A 1 92 ? 7.630 -8.429 10.428 1.00 97.50 92 LYS A N 1
ATOM 729 C CA . LYS A 1 92 ? 6.678 -7.853 11.374 1.00 97.50 92 LYS A CA 1
ATOM 730 C C . LYS A 1 92 ? 5.660 -6.970 10.676 1.00 97.50 92 LYS A C 1
ATOM 732 O O . LYS A 1 92 ? 5.926 -6.435 9.605 1.00 97.50 92 LYS A O 1
ATOM 737 N N . ILE A 1 93 ? 4.515 -6.791 11.316 1.00 98.69 93 ILE A N 1
ATOM 738 C CA . ILE A 1 93 ? 3.538 -5.775 10.940 1.00 98.69 93 ILE A CA 1
ATOM 739 C C . ILE A 1 93 ? 3.625 -4.655 11.971 1.00 98.69 93 ILE A C 1
ATOM 741 O O . ILE A 1 93 ? 3.517 -4.905 13.178 1.00 98.69 93 ILE A O 1
ATOM 745 N N . ARG A 1 94 ? 3.810 -3.422 11.494 1.00 98.69 94 ARG A N 1
ATOM 746 C CA . ARG A 1 94 ? 3.762 -2.220 12.332 1.00 98.69 94 ARG A CA 1
ATOM 747 C C . ARG A 1 94 ? 2.555 -1.373 11.962 1.00 98.69 94 ARG A C 1
ATOM 749 O O . ARG A 1 94 ? 2.306 -1.152 10.782 1.00 98.69 94 ARG A O 1
ATOM 756 N N . LEU A 1 95 ? 1.832 -0.899 12.974 1.00 98.88 95 LEU A N 1
ATOM 757 C CA . LEU A 1 95 ? 0.739 0.063 12.837 1.00 98.88 95 LEU A CA 1
ATOM 758 C C . LEU A 1 95 ? 1.092 1.312 13.630 1.00 98.88 95 LEU A C 1
ATOM 760 O O . LEU A 1 95 ? 1.363 1.227 14.830 1.00 98.88 95 LEU A O 1
ATOM 764 N N . TYR A 1 96 ? 1.031 2.456 12.968 1.00 98.88 96 TYR A N 1
ATOM 765 C CA . TYR A 1 96 ? 1.215 3.767 13.564 1.00 98.88 96 TYR A CA 1
ATOM 766 C C . TYR A 1 96 ? -0.134 4.476 13.638 1.00 98.88 96 TYR A C 1
ATOM 768 O O . TYR A 1 96 ? -0.836 4.585 12.629 1.00 98.88 96 TYR A O 1
ATOM 776 N N . ALA A 1 97 ? -0.492 4.941 14.831 1.00 98.75 97 ALA A N 1
ATOM 777 C CA . ALA A 1 97 ? -1.688 5.735 15.076 1.00 98.75 97 ALA A CA 1
ATOM 778 C C . ALA A 1 97 ? -1.574 7.140 14.464 1.00 98.75 97 ALA A C 1
ATOM 780 O O . ALA A 1 97 ? -0.463 7.567 14.158 1.00 98.75 97 ALA A O 1
ATOM 781 N N . PRO A 1 98 ? -2.677 7.899 14.311 1.00 98.62 98 PRO A N 1
ATOM 782 C CA . PRO A 1 98 ? -2.655 9.205 13.651 1.00 98.62 98 PRO A CA 1
ATOM 783 C C . PRO A 1 98 ? -1.672 10.231 14.231 1.00 98.62 98 PRO A C 1
ATOM 785 O O . PRO A 1 98 ? -1.237 11.129 13.523 1.00 98.62 98 PRO A O 1
ATOM 788 N N . ASN A 1 99 ? -1.285 10.089 15.498 1.00 97.12 99 ASN A N 1
ATOM 789 C CA . ASN A 1 99 ? -0.274 10.923 16.156 1.00 97.12 99 ASN A CA 1
ATOM 790 C C . ASN A 1 99 ? 1.181 10.461 15.910 1.00 97.12 99 ASN A C 1
ATOM 792 O O . ASN A 1 99 ? 2.109 11.031 16.477 1.00 97.12 99 ASN A O 1
ATOM 796 N N . GLY A 1 100 ? 1.388 9.408 15.116 1.00 97.50 100 GLY A N 1
ATOM 797 C CA . GLY A 1 100 ? 2.691 8.822 14.810 1.00 97.50 100 GLY A CA 1
ATOM 798 C C . GLY A 1 100 ? 3.202 7.791 15.822 1.00 97.50 100 GLY A C 1
ATOM 799 O O . GLY A 1 100 ? 4.272 7.226 15.594 1.00 97.50 100 GLY A O 1
ATOM 800 N N . SER A 1 101 ? 2.482 7.502 16.913 1.00 98.06 101 SER A N 1
ATOM 801 C CA . SER A 1 101 ? 2.907 6.468 17.863 1.00 98.06 101 SER A CA 1
ATOM 802 C C . SER A 1 101 ? 2.693 5.067 17.293 1.00 98.06 101 SER A C 1
ATOM 804 O O . SER A 1 101 ? 1.714 4.802 16.596 1.00 98.06 101 SER A O 1
ATOM 806 N N . ILE A 1 102 ? 3.603 4.142 17.599 1.00 98.62 102 ILE A N 1
ATOM 807 C CA . ILE A 1 102 ? 3.432 2.735 17.238 1.00 98.62 102 ILE A CA 1
ATOM 808 C C . ILE A 1 102 ? 2.439 2.072 18.200 1.00 98.62 102 ILE A C 1
ATOM 810 O O . ILE A 1 102 ? 2.620 2.105 19.415 1.00 98.62 102 ILE A O 1
ATOM 814 N N . VAL A 1 103 ? 1.379 1.479 17.655 1.00 98.62 103 VAL A N 1
ATOM 815 C CA . VAL A 1 103 ? 0.304 0.820 18.422 1.00 98.62 103 VAL A CA 1
ATOM 816 C C . VAL A 1 103 ? 0.206 -0.679 18.145 1.00 98.62 103 VAL A C 1
ATOM 818 O O . VAL A 1 103 ? -0.343 -1.422 18.952 1.00 98.62 103 VAL A O 1
ATOM 821 N N . VAL A 1 104 ? 0.790 -1.142 17.037 1.00 98.56 104 VAL A N 1
ATOM 822 C CA . VAL A 1 104 ? 1.060 -2.562 16.775 1.00 98.56 104 VAL A CA 1
ATOM 823 C C . VAL A 1 104 ? 2.508 -2.684 16.324 1.00 98.56 104 VAL A C 1
ATOM 825 O O . VAL A 1 104 ? 2.954 -1.923 15.470 1.00 98.56 104 VAL A O 1
ATOM 828 N N . ASN A 1 105 ? 3.234 -3.647 16.886 1.00 97.62 105 ASN A N 1
ATOM 829 C CA . ASN A 1 105 ? 4.582 -4.027 16.470 1.00 97.62 105 ASN A CA 1
ATOM 830 C C . ASN A 1 105 ? 4.730 -5.543 16.630 1.00 97.62 105 ASN A C 1
ATOM 832 O O . ASN A 1 105 ? 5.276 -6.018 17.624 1.00 97.62 105 ASN A O 1
ATOM 836 N N . ASN A 1 106 ? 4.134 -6.304 15.713 1.00 97.44 106 ASN A N 1
ATOM 837 C CA . ASN A 1 106 ? 3.949 -7.743 15.882 1.00 97.44 106 ASN A CA 1
ATOM 838 C C . ASN A 1 106 ? 4.854 -8.535 14.931 1.00 97.44 106 ASN A C 1
ATOM 840 O O . ASN A 1 106 ? 4.747 -8.390 13.716 1.00 97.44 106 ASN A O 1
ATOM 844 N N . ASN A 1 107 ? 5.740 -9.357 15.494 1.00 96.00 107 ASN A N 1
ATOM 845 C CA . ASN A 1 107 ? 6.665 -10.253 14.789 1.00 96.00 107 ASN A CA 1
ATOM 846 C C . ASN A 1 107 ? 6.379 -11.740 15.084 1.00 96.00 107 ASN A C 1
ATOM 848 O O . ASN A 1 107 ? 7.297 -12.561 15.142 1.00 96.00 107 ASN A O 1
ATOM 852 N N . THR A 1 108 ? 5.116 -12.066 15.352 1.00 95.88 108 THR A N 1
ATOM 853 C CA . THR A 1 108 ? 4.656 -13.428 15.647 1.00 95.88 108 THR A CA 1
ATOM 854 C C . THR A 1 108 ? 3.924 -14.021 14.439 1.00 95.88 108 THR A C 1
ATOM 856 O O . THR A 1 108 ? 3.904 -13.451 13.354 1.00 95.88 108 THR A O 1
ATOM 859 N N . ILE A 1 109 ? 3.294 -15.184 14.613 1.00 95.81 109 ILE A N 1
ATOM 860 C CA . ILE A 1 109 ? 2.432 -15.783 13.583 1.00 95.81 109 ILE A CA 1
ATOM 861 C C . ILE A 1 109 ? 1.068 -15.075 13.445 1.00 95.81 109 ILE A C 1
ATOM 863 O O . ILE A 1 109 ? 0.297 -15.382 12.536 1.00 95.81 109 ILE A O 1
ATOM 867 N N . ALA A 1 110 ? 0.722 -14.161 14.358 1.00 96.12 110 ALA A N 1
ATOM 868 C CA . ALA A 1 110 ? -0.560 -13.463 14.329 1.00 96.12 110 ALA A CA 1
ATOM 869 C C . ALA A 1 110 ? -0.720 -12.652 13.034 1.00 96.12 110 ALA A C 1
ATOM 871 O O . ALA A 1 110 ? 0.187 -11.938 12.620 1.00 96.12 110 ALA A O 1
ATOM 872 N N . GLY A 1 111 ? -1.888 -12.738 12.392 1.00 97.25 111 GLY A N 1
ATOM 873 C CA . GLY A 1 111 ? -2.106 -12.081 11.103 1.00 97.25 111 GLY A CA 1
ATOM 874 C C . GLY A 1 111 ? -1.375 -12.741 9.936 1.00 97.25 111 GLY A C 1
ATOM 875 O O . GLY A 1 111 ? -1.152 -12.098 8.914 1.00 97.25 111 GLY A O 1
ATOM 876 N N . GLN A 1 112 ? -0.991 -14.012 10.046 1.00 97.94 112 GLN A N 1
ATOM 877 C CA . GLN A 1 112 ? -0.463 -14.737 8.900 1.00 97.94 112 GLN A CA 1
ATOM 878 C C . GLN A 1 112 ? -1.555 -15.011 7.857 1.00 97.94 112 GLN A C 1
ATOM 880 O O . GLN A 1 112 ? -2.625 -15.528 8.177 1.00 97.94 112 GLN A O 1
ATOM 885 N N . ILE A 1 113 ? -1.238 -14.738 6.589 1.00 98.25 113 ILE A N 1
ATOM 886 C CA . ILE A 1 113 ? -1.958 -15.292 5.435 1.00 98.25 113 ILE A CA 1
ATOM 887 C C . ILE A 1 113 ? -1.184 -16.546 5.006 1.00 98.25 113 ILE A C 1
ATOM 889 O O . ILE A 1 113 ? -0.106 -16.408 4.435 1.00 98.25 113 ILE A O 1
ATOM 893 N N . PRO A 1 114 ? -1.643 -17.771 5.312 1.00 96.62 114 PRO A N 1
ATOM 894 C CA . PRO A 1 114 ? -0.787 -18.954 5.186 1.00 96.62 114 PRO A CA 1
ATOM 895 C C . PRO A 1 114 ? -0.650 -19.468 3.749 1.00 96.62 114 PRO A C 1
ATOM 897 O O . PRO A 1 114 ? 0.334 -20.126 3.425 1.00 96.62 114 PRO A O 1
ATOM 900 N N . ASN A 1 115 ? -1.649 -19.232 2.897 1.00 97.00 115 ASN A N 1
ATOM 901 C CA . ASN A 1 115 ? -1.690 -19.766 1.540 1.00 97.00 115 ASN A CA 1
ATOM 902 C C . ASN A 1 115 ? -2.735 -19.045 0.676 1.00 97.00 115 ASN A C 1
ATOM 904 O O . ASN A 1 115 ? -3.535 -18.234 1.155 1.00 97.00 115 ASN A O 1
ATOM 908 N N . ARG A 1 116 ? -2.760 -19.415 -0.609 1.00 96.81 116 ARG A N 1
ATOM 909 C CA . ARG A 1 116 ? -3.693 -18.899 -1.614 1.00 96.81 116 ARG A CA 1
ATOM 910 C C . ARG A 1 116 ? -5.166 -19.126 -1.262 1.00 96.81 116 ARG A C 1
ATOM 912 O O . ARG A 1 116 ? -5.979 -18.234 -1.482 1.00 96.81 116 ARG A O 1
ATOM 919 N N . SER A 1 117 ? -5.525 -20.278 -0.689 1.00 96.12 117 SER A N 1
ATOM 920 C CA . SER A 1 117 ? -6.915 -20.538 -0.282 1.00 96.12 117 SER A CA 1
ATOM 921 C C . SER A 1 117 ? -7.377 -19.554 0.794 1.00 96.12 117 SER A C 1
ATOM 923 O O . SER A 1 117 ? -8.518 -19.097 0.745 1.00 96.12 117 SER A O 1
ATOM 925 N N . SER A 1 118 ? -6.512 -19.220 1.751 1.00 96.19 118 SER A N 1
ATOM 926 C CA . SER A 1 118 ? -6.820 -18.234 2.785 1.00 96.19 118 SER A CA 1
ATOM 927 C C . SER A 1 118 ? -6.837 -16.804 2.252 1.00 96.19 118 SER A C 1
ATOM 929 O O . SER A 1 118 ? -7.724 -16.044 2.626 1.00 96.19 118 SER A O 1
ATOM 931 N N . GLU A 1 119 ? -5.933 -16.447 1.335 1.00 96.88 119 GLU A N 1
ATOM 932 C CA . GLU A 1 119 ? -5.962 -15.152 0.635 1.00 96.88 119 GLU A CA 1
ATOM 933 C C . GLU A 1 119 ? -7.306 -14.936 -0.085 1.00 96.88 119 GLU A C 1
ATOM 935 O O . GLU A 1 119 ? -7.940 -13.898 0.087 1.00 96.88 119 GLU A O 1
ATOM 940 N N . ILE A 1 120 ? -7.793 -15.938 -0.831 1.00 94.62 120 ILE A N 1
ATOM 941 C CA . ILE A 1 120 ? -9.095 -15.869 -1.521 1.00 94.62 120 ILE A CA 1
ATOM 942 C C . ILE 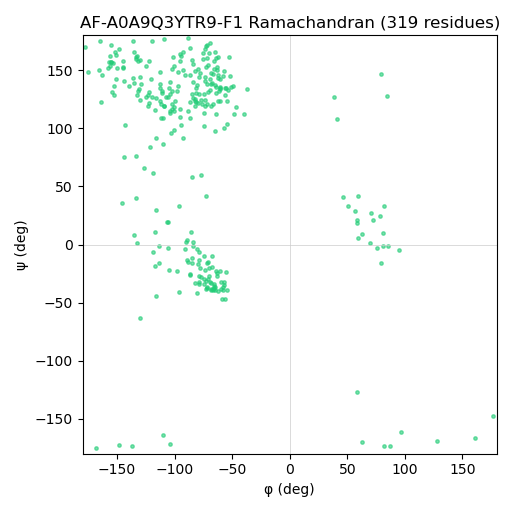A 1 120 ? -10.253 -15.784 -0.517 1.00 94.62 120 ILE A C 1
ATOM 944 O O . ILE A 1 120 ? -11.215 -15.047 -0.744 1.00 94.62 120 ILE A O 1
ATOM 948 N N . ALA A 1 121 ? -10.190 -16.518 0.597 1.00 94.50 121 ALA A N 1
ATOM 949 C CA . ALA A 1 121 ? -11.231 -16.466 1.622 1.00 94.50 121 ALA A CA 1
ATOM 950 C C . ALA A 1 121 ? -11.295 -15.091 2.316 1.00 94.50 121 ALA A C 1
ATOM 952 O O . ALA A 1 121 ? -12.391 -14.603 2.606 1.00 94.50 121 ALA A O 1
ATOM 953 N N . GLY A 1 122 ? -10.149 -14.427 2.486 1.00 94.94 122 GLY A N 1
ATOM 954 C CA . GLY A 1 122 ? -10.019 -13.129 3.148 1.00 94.94 122 GLY A CA 1
ATOM 955 C C . GLY A 1 122 ? -9.978 -13.220 4.682 1.00 94.94 122 GLY A C 1
ATOM 956 O O . GLY A 1 122 ? -9.935 -14.323 5.243 1.00 94.94 122 GLY A O 1
ATOM 957 N N . PRO A 1 123 ? -9.990 -12.063 5.367 1.00 96.50 123 PRO A N 1
ATOM 958 C CA . PRO A 1 123 ? -9.894 -11.997 6.819 1.00 96.50 123 PRO A CA 1
ATOM 959 C C . PRO A 1 123 ? -11.188 -12.459 7.501 1.00 96.50 123 PRO A C 1
ATOM 961 O O . PRO A 1 123 ? -12.295 -12.335 6.969 1.00 96.50 123 PRO A O 1
ATOM 964 N N . GLN A 1 124 ? -11.057 -12.971 8.721 1.00 96.38 124 GLN A N 1
ATOM 965 C CA . GLN A 1 124 ? -12.188 -13.177 9.626 1.00 96.38 124 GLN A CA 1
ATOM 966 C C . GLN A 1 124 ? -12.746 -11.829 10.114 1.00 96.38 124 GLN A C 1
ATOM 968 O O . GLN A 1 124 ? -11.993 -10.892 10.383 1.00 96.38 124 GLN A O 1
ATOM 973 N N . LEU A 1 125 ? -14.074 -11.740 10.259 1.00 96.31 125 LEU A N 1
ATOM 974 C CA . LEU A 1 125 ? -14.675 -10.719 11.123 1.00 96.31 125 LEU A CA 1
ATOM 975 C C . LEU A 1 125 ? -14.282 -10.991 12.582 1.00 96.31 125 LEU A C 1
ATOM 977 O O . LEU A 1 125 ? -13.961 -12.121 12.955 1.00 96.31 125 LEU A O 1
ATOM 981 N N . PHE A 1 126 ? -14.347 -9.969 13.433 1.00 95.69 126 PHE A N 1
ATOM 982 C CA . PHE A 1 126 ? -14.022 -10.136 14.845 1.00 95.69 126 PHE A CA 1
ATOM 983 C C . PHE A 1 126 ? -14.953 -11.167 15.506 1.00 95.69 126 PHE A C 1
ATOM 985 O O . PHE A 1 126 ? -16.173 -11.036 15.453 1.00 95.69 126 PHE A O 1
ATOM 992 N N . GLY A 1 127 ? -14.369 -12.210 16.105 1.00 93.06 127 GLY A N 1
ATOM 993 C CA . GLY A 1 127 ? -15.107 -13.326 16.711 1.00 93.06 127 GLY A CA 1
ATOM 994 C C . GLY A 1 127 ? -15.599 -14.398 15.728 1.00 93.06 127 GLY A C 1
ATOM 995 O O . GLY A 1 127 ? -16.189 -15.387 16.157 1.00 93.06 127 GLY A O 1
ATOM 996 N N . GLN A 1 128 ? -15.351 -14.247 14.426 1.00 93.38 128 GLN A N 1
ATOM 997 C CA . GLN A 1 128 ? -15.691 -15.262 13.433 1.00 93.38 128 GLN A CA 1
ATOM 998 C C . GLN A 1 128 ? -14.679 -16.419 13.418 1.00 93.38 128 GLN A C 1
ATOM 1000 O O . GLN A 1 128 ? -13.481 -16.209 13.576 1.00 93.38 128 GLN A O 1
ATOM 1005 N N . THR A 1 129 ? -15.150 -17.632 13.110 1.00 91.62 129 THR A N 1
ATOM 1006 C CA . THR A 1 129 ? -14.310 -18.807 12.828 1.00 91.62 129 THR A CA 1
ATOM 1007 C C . THR A 1 129 ? -14.728 -19.517 11.528 1.00 91.62 129 THR A C 1
ATOM 1009 O O . THR A 1 129 ? -15.854 -19.365 11.048 1.00 91.62 129 THR A O 1
ATOM 1012 N N . GLY A 1 130 ? -13.811 -20.294 10.938 1.00 90.06 130 GLY A N 1
ATOM 1013 C CA . GLY A 1 130 ? -14.076 -21.175 9.789 1.00 90.06 130 GLY A CA 1
ATOM 1014 C C . GLY A 1 130 ? -13.955 -20.536 8.394 1.00 90.06 130 GLY A C 1
ATOM 1015 O O . GLY A 1 130 ? -13.501 -19.405 8.225 1.00 90.06 130 GLY A O 1
ATOM 1016 N N . GLY A 1 131 ? -14.335 -21.302 7.362 1.00 88.62 131 GLY A N 1
ATOM 1017 C CA . GLY A 1 131 ? -14.430 -20.833 5.970 1.00 88.62 131 GLY A CA 1
ATOM 1018 C C . GLY A 1 131 ? -13.098 -20.546 5.264 1.00 88.62 131 GLY A C 1
ATOM 1019 O O . GLY A 1 131 ? -13.069 -19.691 4.385 1.00 88.62 131 GLY A O 1
ATOM 1020 N N . ASN A 1 132 ? -12.004 -21.207 5.666 1.00 93.38 132 ASN A N 1
ATOM 1021 C CA . ASN A 1 132 ? -10.622 -20.980 5.197 1.00 93.38 132 ASN A CA 1
ATOM 1022 C C . ASN A 1 132 ? -10.072 -19.559 5.424 1.00 93.38 132 ASN A C 1
ATOM 1024 O O . ASN A 1 132 ? -8.954 -19.265 5.003 1.00 93.38 132 ASN A O 1
ATOM 1028 N N . ARG A 1 133 ? -10.824 -18.694 6.114 1.00 94.69 133 ARG A N 1
ATOM 1029 C CA . ARG A 1 133 ? -10.434 -17.317 6.427 1.00 94.69 133 ARG A CA 1
ATOM 1030 C C . ARG A 1 133 ? -9.284 -17.306 7.422 1.00 94.69 133 ARG A C 1
ATOM 1032 O O . ARG A 1 133 ? -9.314 -18.055 8.401 1.00 94.69 133 ARG A O 1
ATOM 1039 N N . TYR A 1 134 ? -8.309 -16.432 7.201 1.00 96.12 134 TYR A N 1
ATOM 1040 C CA . TYR A 1 134 ? -7.222 -16.223 8.154 1.00 96.12 134 TYR A CA 1
ATOM 1041 C C . TYR A 1 134 ? -7.670 -15.322 9.309 1.00 96.12 134 TYR A C 1
ATOM 1043 O O . TYR A 1 134 ? -8.538 -14.463 9.149 1.00 96.12 134 TYR A O 1
ATOM 1051 N N . THR A 1 135 ? -7.061 -15.511 10.478 1.00 96.88 135 THR A N 1
ATOM 1052 C CA . THR A 1 135 ? -7.248 -14.627 11.633 1.00 96.88 135 THR A CA 1
ATOM 1053 C C . THR A 1 135 ? -6.262 -13.457 11.529 1.00 96.88 135 THR A C 1
ATOM 1055 O O . THR A 1 135 ? -5.058 -13.672 11.700 1.00 96.88 135 THR A O 1
ATOM 1058 N N . PRO A 1 136 ? -6.721 -12.227 11.233 1.00 97.81 136 PRO A N 1
ATOM 1059 C CA . PRO A 1 136 ? -5.844 -11.066 11.177 1.00 97.81 136 PRO A CA 1
ATOM 1060 C C . PRO A 1 136 ? -5.420 -10.616 12.583 1.00 97.81 136 PRO A C 1
ATOM 1062 O O . PRO A 1 136 ? -6.013 -11.004 13.592 1.00 97.81 136 PRO A O 1
ATOM 1065 N N . ILE A 1 137 ? -4.433 -9.725 12.656 1.00 98.56 137 ILE A N 1
ATOM 1066 C CA . ILE A 1 137 ? -4.257 -8.882 13.841 1.00 98.56 137 ILE A CA 1
ATOM 1067 C C . ILE A 1 137 ? -5.400 -7.872 13.857 1.00 98.56 137 ILE A C 1
ATOM 1069 O O . ILE A 1 137 ? -5.647 -7.203 12.856 1.00 98.56 137 ILE A O 1
ATOM 1073 N N . TYR A 1 138 ? -6.068 -7.736 14.998 1.00 98.50 138 TYR A N 1
ATOM 1074 C CA . TYR A 1 138 ? -7.138 -6.766 15.186 1.00 98.50 138 TYR A CA 1
ATOM 1075 C C . TYR A 1 138 ? -6.662 -5.580 16.019 1.00 98.50 138 TYR A C 1
ATOM 1077 O O . TYR A 1 138 ? -6.178 -5.761 17.135 1.00 98.50 138 TYR A O 1
ATOM 1085 N N . TYR A 1 139 ? -6.904 -4.368 15.531 1.00 98.69 139 TYR A N 1
ATOM 1086 C CA . TYR A 1 139 ? -6.711 -3.137 16.286 1.00 98.69 139 TYR A CA 1
ATOM 1087 C C . TYR A 1 139 ? -8.018 -2.345 16.341 1.00 98.69 139 TYR A C 1
ATOM 1089 O O . TYR A 1 139 ? -8.571 -1.968 15.312 1.00 98.69 139 TYR A O 1
ATOM 1097 N N . GLN A 1 140 ? -8.528 -2.120 17.549 1.00 98.62 140 GLN A N 1
ATOM 1098 C CA . GLN A 1 140 ? -9.722 -1.311 17.782 1.00 98.62 140 GLN A CA 1
ATOM 1099 C C . GLN A 1 140 ? -9.328 0.167 17.792 1.00 98.62 140 GLN A C 1
ATOM 1101 O O . GLN A 1 140 ? -8.489 0.559 18.602 1.00 98.62 140 GLN A O 1
ATOM 1106 N N . VAL A 1 141 ? -9.944 0.985 16.937 1.00 98.75 141 VAL A N 1
ATOM 1107 C CA . VAL A 1 141 ? -9.734 2.436 16.967 1.00 98.75 141 VAL A CA 1
ATOM 1108 C C . VAL A 1 141 ? -10.315 2.980 18.278 1.00 98.75 141 VAL A C 1
ATOM 1110 O O . VAL A 1 141 ? -11.506 2.761 18.536 1.00 98.75 141 VAL A O 1
ATOM 1113 N N . PRO A 1 142 ? -9.499 3.636 19.127 1.00 98.31 142 PRO A N 1
ATOM 1114 C CA . PRO A 1 142 ? -9.939 4.123 20.428 1.00 98.31 142 PRO A CA 1
ATOM 1115 C C . PRO A 1 142 ? -10.853 5.346 20.294 1.00 98.31 142 PRO A C 1
ATOM 1117 O O . PRO A 1 142 ? -10.967 5.944 19.220 1.00 98.31 142 PRO A O 1
ATOM 1120 N N . ALA A 1 143 ? -11.460 5.746 21.413 1.00 97.69 143 ALA A N 1
ATOM 1121 C CA . ALA A 1 143 ? -12.190 7.004 21.498 1.00 97.69 143 ALA A CA 1
ATOM 1122 C C . ALA A 1 143 ? -11.293 8.186 21.102 1.00 97.69 143 ALA A C 1
ATOM 1124 O O . ALA A 1 143 ? -10.141 8.255 21.537 1.00 97.69 143 ALA A O 1
ATOM 1125 N N . ASN A 1 144 ? -11.804 9.096 20.269 1.00 96.19 144 ASN A N 1
ATOM 1126 C CA . ASN A 1 144 ? -11.042 10.195 19.661 1.00 96.19 144 ASN A CA 1
ATOM 1127 C C . ASN A 1 144 ? -9.833 9.743 18.811 1.00 96.19 144 ASN A C 1
ATOM 1129 O O . ASN A 1 144 ? -8.932 10.533 18.536 1.00 96.19 144 ASN A O 1
ATOM 1133 N N . GLY A 1 145 ? -9.798 8.474 18.389 1.00 97.50 145 GLY A N 1
ATOM 1134 C CA . GLY A 1 145 ? -8.709 7.888 17.603 1.00 97.50 145 GLY A CA 1
ATOM 1135 C C . GLY A 1 145 ? -8.878 7.992 16.087 1.00 97.50 145 GLY A C 1
ATOM 1136 O O . GLY A 1 145 ? -8.048 7.461 15.354 1.00 97.50 145 GLY A O 1
ATOM 1137 N N . ALA A 1 146 ? -9.949 8.623 15.599 1.00 98.44 146 ALA A N 1
ATOM 1138 C CA . ALA A 1 146 ? -10.223 8.699 14.168 1.00 98.44 146 ALA A CA 1
ATOM 1139 C C . ALA A 1 146 ? -9.095 9.419 13.408 1.00 98.44 146 ALA A C 1
ATOM 1141 O O . ALA A 1 146 ? -8.630 10.483 13.820 1.00 98.44 146 ALA A O 1
ATOM 1142 N N . GLY A 1 147 ? -8.684 8.867 12.269 1.00 98.56 147 GLY A N 1
ATOM 1143 C CA . GLY A 1 147 ? -7.628 9.455 11.451 1.00 98.56 147 GLY A CA 1
ATOM 1144 C C . GLY A 1 147 ? -6.996 8.470 10.480 1.00 98.56 147 GLY A C 1
ATOM 1145 O O . GLY A 1 147 ? -7.525 7.384 10.235 1.00 98.56 147 GLY A O 1
ATOM 1146 N N . ILE A 1 148 ? -5.858 8.865 9.910 1.00 98.81 148 ILE A N 1
ATOM 1147 C CA . ILE A 1 148 ? -5.084 8.028 8.991 1.00 98.81 148 ILE A CA 1
ATOM 1148 C C . ILE A 1 148 ? -3.987 7.299 9.765 1.00 98.81 148 ILE A C 1
ATOM 1150 O O . ILE A 1 148 ? -3.054 7.904 10.297 1.00 98.81 148 ILE A O 1
ATOM 1154 N N . TYR A 1 149 ? -4.080 5.980 9.778 1.00 98.88 149 TYR A N 1
ATOM 1155 C CA . TYR A 1 149 ? -3.063 5.095 10.318 1.00 98.88 149 TYR A CA 1
ATOM 1156 C C . TYR A 1 149 ? -2.075 4.707 9.217 1.00 98.88 149 TYR A C 1
ATOM 1158 O O . TYR A 1 149 ? -2.471 4.542 8.062 1.00 98.88 149 TYR A O 1
ATOM 1166 N N . ARG A 1 150 ? -0.799 4.527 9.572 1.00 98.88 150 ARG A N 1
ATOM 1167 C CA . ARG A 1 150 ? 0.233 4.001 8.663 1.00 98.88 150 ARG A CA 1
ATOM 1168 C C . ARG A 1 150 ? 0.546 2.561 9.019 1.00 98.88 150 ARG A C 1
ATOM 1170 O O . ARG A 1 150 ? 0.740 2.242 10.189 1.00 98.88 150 ARG A O 1
ATOM 1177 N N . ILE A 1 151 ? 0.623 1.715 8.006 1.00 98.81 151 ILE A N 1
ATOM 1178 C CA . ILE A 1 151 ? 1.009 0.317 8.115 1.00 98.81 151 ILE A CA 1
ATOM 1179 C C . ILE A 1 151 ? 2.349 0.143 7.417 1.00 98.81 151 ILE A C 1
ATOM 1181 O O . ILE A 1 151 ? 2.554 0.674 6.328 1.00 98.81 151 ILE A O 1
ATOM 1185 N N . GLU A 1 152 ? 3.230 -0.636 8.028 1.00 98.69 152 GLU A N 1
ATOM 1186 C CA . GLU A 1 152 ? 4.445 -1.144 7.398 1.00 98.69 152 GLU A CA 1
ATOM 1187 C C . GLU A 1 152 ? 4.441 -2.670 7.475 1.00 98.69 152 GLU A C 1
ATOM 1189 O O . GLU A 1 152 ? 4.252 -3.255 8.550 1.00 98.69 152 GLU A O 1
ATOM 1194 N N . PHE A 1 153 ? 4.653 -3.303 6.325 1.00 98.50 153 PHE A N 1
ATOM 1195 C CA . PHE A 1 153 ? 4.769 -4.745 6.179 1.00 98.50 153 PHE A CA 1
ATOM 1196 C C . PHE A 1 153 ? 6.238 -5.100 6.009 1.00 98.50 153 PHE A C 1
ATOM 1198 O O . PHE A 1 153 ? 6.753 -5.055 4.901 1.00 98.50 153 PHE A O 1
ATOM 1205 N N . VAL A 1 154 ? 6.914 -5.466 7.095 1.00 97.88 154 VAL A N 1
ATOM 1206 C CA . VAL A 1 154 ? 8.325 -5.859 7.047 1.00 97.88 154 VAL A CA 1
ATOM 1207 C C . VAL A 1 154 ? 8.426 -7.313 6.594 1.00 97.88 154 VAL A C 1
ATOM 1209 O O . VAL A 1 154 ? 7.857 -8.216 7.217 1.00 97.88 154 VAL A O 1
ATOM 1212 N N . SER A 1 155 ? 9.164 -7.533 5.511 1.00 97.31 155 SER A N 1
ATOM 1213 C CA . SER A 1 155 ? 9.465 -8.843 4.931 1.00 97.31 155 SER A CA 1
ATOM 1214 C C . SER A 1 155 ? 10.400 -9.694 5.802 1.00 97.31 155 SER A C 1
ATOM 1216 O O . SER A 1 155 ? 10.929 -9.253 6.823 1.00 97.31 155 SER A O 1
ATOM 1218 N N . ARG A 1 156 ? 10.618 -10.953 5.404 1.00 96.50 156 ARG A N 1
ATOM 1219 C CA . ARG A 1 156 ? 11.494 -11.889 6.132 1.00 96.50 156 ARG A CA 1
ATOM 1220 C C . ARG A 1 156 ? 12.986 -11.626 5.904 1.00 96.50 156 ARG A C 1
ATOM 1222 O O . ARG A 1 156 ? 13.795 -11.885 6.794 1.00 96.50 156 ARG A O 1
ATOM 1229 N N . GLY A 1 157 ? 13.341 -11.068 4.750 1.00 95.44 157 GLY A N 1
ATOM 1230 C CA . GLY A 1 157 ? 14.712 -10.707 4.404 1.00 95.44 157 GLY A CA 1
ATOM 1231 C C . GLY A 1 157 ? 14.787 -9.483 3.498 1.00 95.44 157 GLY A C 1
ATOM 1232 O O . GLY A 1 157 ? 13.787 -8.813 3.241 1.00 95.44 157 GLY A O 1
ATOM 1233 N N . THR A 1 158 ? 15.994 -9.197 3.013 1.00 94.12 158 THR A N 1
ATOM 1234 C CA . THR A 1 158 ? 16.315 -7.994 2.224 1.00 94.12 158 THR A CA 1
ATOM 1235 C C . THR A 1 158 ? 16.699 -8.291 0.776 1.00 94.12 158 THR A C 1
ATOM 1237 O O . THR A 1 158 ? 16.673 -7.383 -0.049 1.00 94.12 158 THR A O 1
ATOM 1240 N N . ALA A 1 159 ? 17.028 -9.545 0.450 1.00 94.50 159 ALA A N 1
ATOM 1241 C CA . ALA A 1 159 ? 17.342 -9.960 -0.914 1.00 94.50 159 ALA A CA 1
ATOM 1242 C C . ALA A 1 159 ? 16.131 -9.786 -1.843 1.00 94.50 159 ALA A C 1
ATOM 1244 O O . ALA A 1 159 ? 14.986 -9.863 -1.395 1.00 94.50 159 ALA A O 1
ATOM 1245 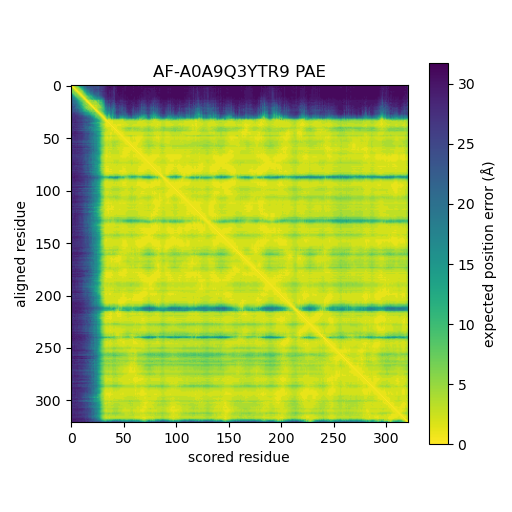N N . ASP A 1 160 ? 16.356 -9.584 -3.137 1.00 91.81 160 ASP A N 1
ATOM 1246 C CA . ASP A 1 160 ? 15.255 -9.422 -4.087 1.00 91.81 160 ASP A CA 1
ATOM 1247 C C . ASP A 1 160 ? 14.547 -10.765 -4.380 1.00 91.81 160 ASP A C 1
ATOM 1249 O O . ASP A 1 160 ? 15.207 -11.810 -4.492 1.00 91.81 160 ASP A O 1
ATOM 1253 N N . PRO A 1 161 ? 13.205 -10.773 -4.506 1.00 90.50 161 PRO A N 1
ATOM 1254 C CA . PRO A 1 161 ? 12.442 -11.974 -4.835 1.00 90.50 161 PRO A CA 1
ATOM 1255 C C . PRO A 1 161 ? 12.741 -12.440 -6.266 1.00 90.50 161 PRO A C 1
ATOM 1257 O O . PRO A 1 161 ? 12.834 -11.630 -7.188 1.00 90.50 161 PRO A O 1
ATOM 1260 N N . GLN A 1 162 ? 12.880 -13.757 -6.451 1.00 91.44 162 GLN A N 1
ATOM 1261 C CA . GLN A 1 162 ? 13.397 -14.340 -7.701 1.00 91.44 162 GLN A CA 1
ATOM 1262 C C . GLN A 1 162 ? 12.385 -15.214 -8.445 1.00 91.44 162 GLN A C 1
ATOM 1264 O O . GLN A 1 162 ? 12.280 -15.122 -9.667 1.00 91.44 162 GLN A O 1
ATOM 1269 N N . ALA A 1 163 ? 11.661 -16.075 -7.726 1.00 93.25 163 ALA A N 1
ATOM 1270 C CA . ALA A 1 163 ? 10.698 -16.993 -8.327 1.00 93.25 163 ALA A CA 1
ATOM 1271 C C . ALA A 1 163 ? 9.565 -16.220 -9.007 1.00 93.25 163 ALA A C 1
ATOM 1273 O O . ALA A 1 163 ? 9.234 -15.124 -8.571 1.00 93.25 163 ALA A O 1
ATOM 1274 N N . THR A 1 164 ? 8.983 -16.794 -10.056 1.00 94.06 164 THR A N 1
ATOM 1275 C CA . THR A 1 164 ? 7.821 -16.278 -10.787 1.00 94.06 164 THR A CA 1
ATOM 1276 C C . THR A 1 164 ? 6.632 -17.190 -10.513 1.00 94.06 164 THR A C 1
ATOM 1278 O O . THR A 1 164 ? 6.752 -18.404 -10.666 1.00 94.06 164 THR A O 1
ATOM 1281 N N . PHE A 1 165 ? 5.489 -16.615 -10.139 1.00 94.50 165 PHE A N 1
ATOM 1282 C CA . PHE A 1 165 ? 4.246 -17.355 -9.904 1.00 94.50 165 PHE A CA 1
ATOM 1283 C C . PHE A 1 165 ? 3.140 -16.848 -10.826 1.00 94.50 165 PHE A C 1
ATOM 1285 O O . PHE A 1 165 ? 3.012 -15.639 -11.041 1.00 94.50 165 PHE A O 1
ATOM 1292 N N . ASN A 1 166 ? 2.295 -17.751 -11.323 1.00 94.94 166 ASN A N 1
ATOM 1293 C CA . ASN A 1 166 ? 1.053 -17.337 -11.967 1.00 94.94 166 ASN A CA 1
ATOM 1294 C C . ASN A 1 166 ? 0.121 -16.705 -10.925 1.00 94.94 166 ASN A C 1
ATOM 1296 O O . ASN A 1 166 ? 0.094 -17.104 -9.759 1.00 94.94 166 ASN A O 1
ATOM 1300 N N . ALA A 1 167 ? -0.667 -15.723 -11.348 1.00 95.19 167 ALA A N 1
ATOM 1301 C CA . ALA A 1 167 ? -1.516 -14.929 -10.468 1.00 95.19 167 ALA A CA 1
ATOM 1302 C C . ALA A 1 167 ? -2.550 -15.781 -9.700 1.00 95.19 167 ALA A C 1
ATOM 1304 O O . ALA A 1 167 ? -2.791 -15.541 -8.511 1.00 95.19 167 ALA A O 1
ATOM 1305 N N . ASN A 1 168 ? -3.122 -16.798 -10.358 1.00 95.75 168 ASN A N 1
ATOM 1306 C CA . ASN A 1 168 ? -4.134 -17.674 -9.762 1.00 95.75 168 ASN A CA 1
ATOM 1307 C C . ASN A 1 168 ? -3.573 -18.892 -9.016 1.00 95.75 168 ASN A C 1
ATOM 1309 O O . ASN A 1 168 ? -4.318 -19.523 -8.266 1.00 95.75 168 ASN A O 1
ATOM 1313 N N . ASP A 1 169 ? -2.298 -19.222 -9.213 1.00 95.94 169 ASP A N 1
ATOM 1314 C CA . ASP A 1 169 ? -1.713 -20.443 -8.665 1.00 95.94 169 ASP A CA 1
ATOM 1315 C C . ASP A 1 169 ? -1.454 -20.332 -7.159 1.00 95.94 169 ASP A C 1
ATOM 1317 O O . ASP A 1 169 ? -1.444 -19.251 -6.554 1.00 95.94 169 ASP A O 1
ATOM 1321 N N . ASN A 1 170 ? -1.217 -21.493 -6.546 1.00 96.94 170 ASN A N 1
ATOM 1322 C CA . ASN A 1 170 ? -0.663 -21.549 -5.204 1.00 96.94 170 ASN A CA 1
ATOM 1323 C C . ASN A 1 170 ? 0.709 -20.874 -5.176 1.00 96.94 170 ASN A C 1
ATOM 1325 O O . ASN A 1 170 ? 1.523 -21.020 -6.088 1.00 96.94 170 ASN A O 1
ATOM 1329 N N . TRP A 1 171 ? 0.973 -20.172 -4.083 1.00 96.06 171 TRP A N 1
ATOM 1330 C CA . TRP A 1 171 ? 2.238 -19.504 -3.841 1.00 96.06 171 TRP A CA 1
ATOM 1331 C C . TRP A 1 171 ? 2.870 -19.988 -2.541 1.00 96.06 171 TRP A C 1
ATOM 1333 O O . TRP A 1 171 ? 2.188 -20.483 -1.641 1.00 96.06 171 TRP A O 1
ATOM 1343 N N . VAL A 1 172 ? 4.185 -19.806 -2.444 1.00 95.00 172 VAL A N 1
ATOM 1344 C CA . VAL A 1 172 ? 4.973 -20.063 -1.236 1.00 95.00 172 VAL A CA 1
ATOM 1345 C C . VAL A 1 172 ? 5.677 -18.768 -0.853 1.00 95.00 172 VAL A C 1
ATOM 1347 O O . VAL A 1 172 ? 6.275 -18.115 -1.703 1.00 95.00 172 VAL A O 1
ATOM 1350 N N . GLN A 1 173 ? 5.589 -18.389 0.420 1.00 96.50 173 GLN A N 1
ATOM 1351 C CA . GLN A 1 173 ? 6.332 -17.250 0.951 1.00 96.50 173 GLN A CA 1
ATOM 1352 C C . GLN A 1 173 ? 7.800 -17.634 1.163 1.00 96.50 173 GLN A C 1
ATOM 1354 O O . GLN A 1 173 ? 8.083 -18.539 1.950 1.00 96.50 173 GLN A O 1
ATOM 1359 N N . ASP A 1 174 ? 8.711 -16.917 0.506 1.00 93.62 174 ASP A N 1
ATOM 1360 C CA . ASP A 1 174 ? 10.157 -17.067 0.688 1.00 93.62 174 ASP A CA 1
ATOM 1361 C C . ASP A 1 174 ? 10.706 -16.171 1.817 1.00 93.62 174 ASP A C 1
ATOM 1363 O O . ASP A 1 174 ? 9.971 -15.390 2.433 1.00 93.62 174 ASP A O 1
ATOM 1367 N N . ASP A 1 175 ? 12.010 -16.286 2.086 1.00 95.19 175 ASP A N 1
ATOM 1368 C CA . ASP A 1 175 ? 12.711 -15.530 3.132 1.00 95.19 175 ASP A CA 1
ATOM 1369 C C . ASP A 1 175 ? 13.413 -14.266 2.595 1.00 95.19 175 ASP A C 1
ATOM 1371 O O . ASP A 1 175 ? 14.479 -13.866 3.067 1.00 95.19 175 ASP A O 1
ATOM 1375 N N . LYS A 1 176 ? 12.832 -13.634 1.569 1.00 95.44 176 LYS A N 1
ATOM 1376 C CA . LYS A 1 176 ? 13.398 -12.463 0.879 1.00 95.44 176 LYS A CA 1
ATOM 1377 C C . LYS A 1 176 ? 12.595 -11.196 1.185 1.00 95.44 176 LYS A C 1
ATOM 1379 O O . LYS A 1 176 ? 11.842 -11.151 2.158 1.00 95.44 176 LYS A O 1
ATOM 1384 N N . SER A 1 177 ? 12.790 -10.146 0.386 1.00 96.31 177 SER A N 1
ATOM 1385 C CA . SER A 1 177 ? 12.073 -8.867 0.508 1.00 96.31 177 SER A CA 1
ATOM 1386 C C . SER A 1 177 ? 10.660 -8.875 -0.083 1.00 96.31 177 SER A C 1
ATOM 1388 O O . SER A 1 177 ? 9.928 -7.900 0.076 1.00 96.31 177 SER A O 1
ATOM 1390 N N . GLY A 1 178 ? 10.260 -9.955 -0.763 1.00 96.81 178 GLY A N 1
ATOM 1391 C CA . GLY A 1 178 ? 8.937 -10.093 -1.368 1.00 96.81 178 GLY A CA 1
ATOM 1392 C C . GLY A 1 178 ? 7.882 -10.592 -0.382 1.00 96.81 178 GLY A C 1
ATOM 1393 O O . GLY A 1 178 ? 8.130 -11.500 0.406 1.00 96.81 178 GLY A O 1
ATOM 1394 N N . ILE A 1 179 ? 6.681 -10.028 -0.460 1.00 98.31 179 ILE A N 1
ATOM 1395 C CA . ILE A 1 179 ? 5.503 -10.420 0.316 1.00 98.31 179 ILE A CA 1
ATOM 1396 C C . ILE A 1 179 ? 4.438 -10.914 -0.663 1.00 98.31 179 ILE A C 1
ATOM 1398 O O . ILE A 1 179 ? 3.957 -10.154 -1.507 1.00 98.31 179 ILE A O 1
ATOM 1402 N N . MET A 1 180 ? 4.089 -12.198 -0.567 1.00 97.81 180 MET A N 1
ATOM 1403 C CA . MET A 1 180 ? 3.196 -12.869 -1.523 1.00 97.81 180 MET A CA 1
ATOM 1404 C C . MET A 1 180 ? 1.738 -12.430 -1.400 1.00 97.81 180 MET A C 1
ATOM 1406 O O . MET A 1 180 ? 1.043 -12.337 -2.415 1.00 97.81 180 MET A O 1
ATOM 1410 N N . ALA A 1 181 ? 1.292 -12.177 -0.170 1.00 98.19 181 ALA A N 1
ATOM 1411 C CA . ALA A 1 181 ? -0.036 -11.690 0.154 1.00 98.19 181 ALA A CA 1
ATOM 1412 C C . ALA A 1 181 ? 0.022 -10.725 1.344 1.00 98.19 181 ALA A C 1
ATOM 1414 O O . ALA A 1 181 ? 0.753 -10.926 2.314 1.00 98.19 181 ALA A O 1
ATOM 1415 N N . TRP A 1 182 ? -0.778 -9.676 1.272 1.00 98.56 182 TRP A N 1
ATOM 1416 C CA . TRP A 1 182 ? -0.969 -8.676 2.315 1.00 98.56 182 TRP A CA 1
ATOM 1417 C C . TRP A 1 182 ? -2.421 -8.219 2.300 1.00 98.56 182 TRP A C 1
ATOM 1419 O O . TRP A 1 182 ? -3.089 -8.270 1.259 1.00 98.56 182 TRP A O 1
ATOM 1429 N N . ASP A 1 183 ? -2.901 -7.786 3.454 1.00 98.19 183 ASP A N 1
ATOM 1430 C CA . ASP A 1 183 ? -4.271 -7.332 3.620 1.00 98.19 183 ASP A CA 1
ATOM 1431 C C . ASP A 1 183 ? -4.375 -6.315 4.752 1.00 98.19 183 ASP A C 1
ATOM 1433 O O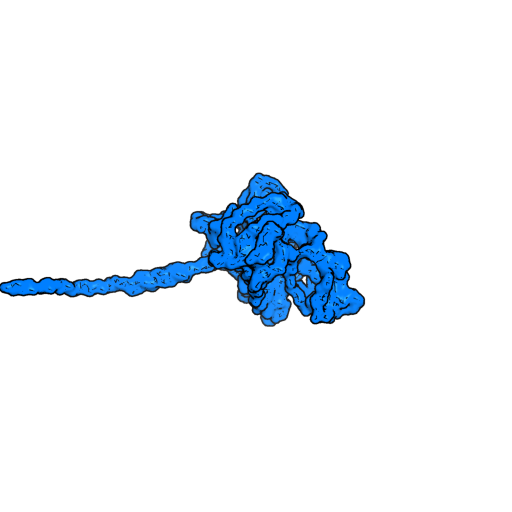 . ASP A 1 183 ? -3.804 -6.493 5.836 1.00 98.19 183 ASP A O 1
ATOM 1437 N N . ILE A 1 184 ? -5.129 -5.256 4.477 1.00 98.56 184 ILE A N 1
ATOM 1438 C CA . ILE A 1 184 ? -5.609 -4.308 5.468 1.00 98.56 184 ILE A CA 1
ATOM 1439 C C . ILE A 1 184 ? -7.102 -4.174 5.207 1.00 98.56 184 ILE A C 1
ATOM 1441 O O . ILE A 1 184 ? -7.507 -3.856 4.099 1.00 98.56 184 ILE A O 1
ATOM 1445 N N . SER A 1 185 ? -7.934 -4.407 6.211 1.00 97.38 185 SER A N 1
ATOM 1446 C CA . SER A 1 185 ? -9.376 -4.195 6.075 1.00 97.38 185 SER A CA 1
ATOM 1447 C C . SER A 1 185 ? -9.910 -3.438 7.281 1.00 97.38 185 SER A C 1
ATOM 1449 O O . SER A 1 185 ? -9.281 -3.386 8.339 1.00 97.38 185 SER A O 1
ATOM 1451 N N . VAL A 1 186 ? -11.077 -2.821 7.127 1.00 98.19 186 VAL A N 1
ATOM 1452 C CA . VAL A 1 186 ? -11.754 -2.113 8.215 1.00 98.19 186 VAL A CA 1
ATOM 1453 C C . VAL A 1 186 ? -13.068 -2.811 8.499 1.00 98.19 186 VAL A C 1
ATOM 1455 O O . VAL A 1 186 ? -13.867 -3.022 7.595 1.00 98.19 186 VAL A O 1
ATOM 1458 N N . ILE A 1 187 ? -13.299 -3.182 9.750 1.00 97.94 187 ILE A N 1
ATOM 1459 C CA . ILE A 1 187 ? -14.557 -3.746 10.231 1.00 97.94 187 ILE A CA 1
ATOM 1460 C C . ILE A 1 187 ? -15.374 -2.617 10.862 1.00 97.94 187 ILE A C 1
ATOM 1462 O O . ILE A 1 187 ? -14.840 -1.796 11.613 1.00 97.94 187 ILE A O 1
ATOM 1466 N N . ASN A 1 188 ? -16.675 -2.587 10.566 1.00 97.19 188 ASN A N 1
ATOM 1467 C CA . ASN A 1 188 ? -17.591 -1.611 11.149 1.00 97.19 188 ASN A CA 1
ATOM 1468 C C . ASN A 1 188 ? -17.686 -1.743 12.688 1.00 97.19 188 ASN A C 1
ATOM 1470 O O . ASN A 1 188 ? -17.385 -2.807 13.234 1.00 97.19 188 ASN A O 1
ATOM 1474 N N . PRO A 1 189 ? -18.162 -0.714 13.414 1.00 96.81 189 PRO A N 1
ATOM 1475 C CA . PRO A 1 189 ? -18.194 -0.755 14.881 1.00 96.81 189 PRO A CA 1
ATOM 1476 C C . PRO A 1 189 ? -19.045 -1.883 15.480 1.00 96.81 189 PRO A C 1
ATOM 1478 O O . PRO A 1 189 ? -18.805 -2.330 16.598 1.00 96.81 189 PRO A O 1
ATOM 1481 N N . ASN A 1 190 ? -20.010 -2.392 14.710 1.00 95.94 190 ASN A N 1
ATOM 1482 C CA . ASN A 1 190 ? -20.882 -3.493 15.115 1.00 95.94 190 ASN A CA 1
ATOM 1483 C C . ASN A 1 190 ? -20.262 -4.884 14.874 1.00 95.94 190 ASN A C 1
ATOM 1485 O O . ASN A 1 190 ? -20.905 -5.885 15.169 1.00 95.94 190 ASN A O 1
ATOM 1489 N N . ASN A 1 191 ? -19.049 -4.972 14.316 1.00 95.38 191 ASN A N 1
ATOM 1490 C CA . ASN A 1 191 ? -18.369 -6.217 13.931 1.00 95.38 191 ASN A CA 1
ATOM 1491 C C . ASN A 1 191 ? -19.156 -7.117 12.957 1.00 95.38 191 ASN A C 1
ATOM 1493 O O . ASN A 1 191 ? -18.991 -8.334 12.947 1.00 95.38 191 ASN A O 1
ATOM 1497 N N . THR A 1 192 ? -20.008 -6.526 12.119 1.00 94.75 192 THR A N 1
ATOM 1498 C CA . THR A 1 192 ? -20.916 -7.270 11.223 1.00 94.75 192 THR A CA 1
ATOM 1499 C C . THR A 1 192 ? -20.477 -7.276 9.764 1.00 94.75 192 THR A C 1
ATOM 1501 O O . THR A 1 192 ? -20.899 -8.152 9.012 1.00 94.75 192 THR A O 1
ATOM 1504 N N . ALA A 1 193 ? -19.651 -6.317 9.342 1.00 94.56 193 ALA A N 1
ATOM 1505 C CA . ALA A 1 193 ? -19.231 -6.190 7.951 1.00 94.56 193 ALA A CA 1
ATOM 1506 C C . ALA A 1 193 ? -17.894 -5.459 7.809 1.00 94.56 193 ALA A C 1
ATOM 1508 O O . ALA A 1 193 ? -17.518 -4.654 8.666 1.00 94.56 193 ALA A O 1
ATOM 1509 N N . PHE A 1 194 ? -17.224 -5.716 6.685 1.00 95.81 194 PHE A N 1
ATOM 1510 C CA . PHE A 1 194 ? -16.075 -4.942 6.227 1.00 95.81 194 PHE A CA 1
ATOM 1511 C C . PHE A 1 194 ? -16.521 -3.668 5.499 1.00 95.81 194 PHE A C 1
ATOM 1513 O O . PHE A 1 194 ? -17.567 -3.645 4.849 1.00 95.81 194 PHE A O 1
ATOM 1520 N N . ILE A 1 195 ? -15.707 -2.621 5.597 1.00 96.00 195 ILE A N 1
ATOM 1521 C CA . ILE A 1 195 ? -15.855 -1.337 4.917 1.00 96.00 195 ILE A CA 1
ATOM 1522 C C . ILE A 1 195 ? -14.717 -1.236 3.899 1.00 96.00 195 ILE A C 1
ATOM 1524 O O . ILE A 1 195 ? -13.558 -1.078 4.275 1.00 96.00 195 ILE A O 1
ATOM 1528 N N . SER A 1 196 ? -15.054 -1.344 2.615 1.00 94.56 196 SER A N 1
ATOM 1529 C CA . SER A 1 196 ? -14.100 -1.244 1.504 1.00 94.56 196 SER A CA 1
ATOM 1530 C C . SER A 1 196 ? -13.668 0.194 1.235 1.00 94.56 196 SER A C 1
ATOM 1532 O O . SER A 1 196 ? -14.420 1.131 1.510 1.00 94.56 196 SER A O 1
ATOM 1534 N N . GLY A 1 197 ? -12.528 0.369 0.571 1.00 95.81 197 GLY A N 1
ATOM 1535 C CA . GLY A 1 197 ? -12.116 1.659 0.014 1.00 95.81 197 GLY A CA 1
ATOM 1536 C C . GLY A 1 197 ? -11.553 2.604 1.068 1.00 95.81 197 GLY A C 1
ATOM 1537 O O . GLY A 1 197 ? -11.622 3.826 0.909 1.00 95.81 197 GLY A O 1
ATOM 1538 N N . ARG A 1 198 ? -11.038 2.045 2.166 1.00 97.00 198 ARG A N 1
ATOM 1539 C CA . ARG A 1 198 ? -10.405 2.787 3.264 1.00 97.00 198 ARG A CA 1
ATOM 1540 C C . ARG A 1 198 ? -8.894 2.804 3.155 1.00 97.00 198 ARG A C 1
ATOM 1542 O O . ARG A 1 198 ? -8.264 3.696 3.728 1.00 97.00 198 ARG A O 1
ATOM 1549 N N . VAL A 1 199 ? -8.333 1.834 2.442 1.00 98.31 199 VAL A N 1
ATOM 1550 C CA . VAL A 1 199 ? -6.893 1.633 2.349 1.00 98.31 199 VAL A CA 1
ATOM 1551 C C . VAL A 1 199 ? -6.363 2.168 1.035 1.00 98.31 199 VAL A C 1
ATOM 1553 O O . VAL A 1 199 ? -6.869 1.851 -0.042 1.00 98.31 199 VAL A O 1
ATOM 1556 N N . TYR A 1 200 ? -5.289 2.937 1.133 1.00 98.50 200 TYR A N 1
ATOM 1557 C CA . TYR A 1 200 ? -4.538 3.405 -0.015 1.00 98.50 200 TYR A CA 1
ATOM 1558 C C . TYR A 1 200 ? -3.038 3.262 0.215 1.00 98.50 200 TYR A C 1
ATOM 1560 O O . TYR A 1 200 ? -2.556 3.095 1.335 1.00 98.50 200 TYR A O 1
ATOM 1568 N N . THR A 1 201 ? -2.276 3.382 -0.860 1.00 98.56 201 THR A N 1
ATOM 1569 C CA . THR A 1 201 ? -0.838 3.626 -0.806 1.00 98.56 201 THR A CA 1
ATOM 1570 C C . THR A 1 201 ? -0.466 4.756 -1.755 1.00 98.56 201 THR A C 1
ATOM 1572 O O . THR A 1 201 ? -1.202 5.080 -2.687 1.00 98.56 201 THR A O 1
ATOM 1575 N N . ASN A 1 202 ? 0.674 5.382 -1.496 1.00 98.44 202 ASN A N 1
ATOM 1576 C CA . ASN A 1 202 ? 1.248 6.387 -2.381 1.00 98.44 202 ASN A CA 1
ATOM 1577 C C . ASN A 1 202 ? 2.129 5.749 -3.462 1.00 98.44 202 ASN A C 1
ATOM 1579 O O . ASN A 1 202 ? 2.323 6.331 -4.527 1.00 98.44 202 ASN A O 1
ATOM 1583 N N . VAL A 1 203 ? 2.679 4.563 -3.184 1.00 98.25 203 VAL A N 1
ATOM 1584 C CA . VAL A 1 203 ? 3.604 3.874 -4.078 1.00 98.25 203 VAL A CA 1
ATOM 1585 C C . VAL A 1 203 ? 3.574 2.368 -3.844 1.00 98.25 203 VAL A C 1
ATOM 1587 O O . VAL A 1 203 ? 3.694 1.889 -2.720 1.00 98.25 203 VAL A O 1
ATOM 1590 N N . LEU A 1 204 ? 3.457 1.615 -4.933 1.00 97.62 204 LEU A N 1
ATOM 1591 C CA . LEU A 1 204 ? 3.585 0.165 -4.953 1.00 97.62 204 LEU A CA 1
ATOM 1592 C C . LEU A 1 204 ? 4.939 -0.209 -5.546 1.00 97.62 204 LEU A C 1
ATOM 1594 O O . LEU A 1 204 ? 5.181 0.003 -6.732 1.00 97.62 204 LEU A O 1
ATOM 1598 N N . ASN A 1 205 ? 5.811 -0.789 -4.725 1.00 97.69 205 ASN A N 1
ATOM 1599 C CA . ASN A 1 205 ? 7.052 -1.409 -5.178 1.00 97.69 205 ASN A CA 1
ATOM 1600 C C . ASN A 1 205 ? 6.798 -2.903 -5.369 1.00 97.69 205 ASN A C 1
ATOM 1602 O O . ASN A 1 205 ? 6.574 -3.617 -4.394 1.00 97.69 205 ASN A O 1
ATOM 1606 N N . LEU A 1 206 ? 6.787 -3.365 -6.617 1.00 96.44 206 LEU A N 1
ATOM 1607 C CA . LEU A 1 206 ? 6.335 -4.704 -6.984 1.00 96.44 206 LEU A CA 1
ATOM 1608 C C . LEU A 1 206 ? 7.401 -5.480 -7.768 1.00 96.44 206 LEU A C 1
ATOM 1610 O O . LEU A 1 206 ? 8.261 -4.893 -8.431 1.00 96.44 206 LEU A O 1
ATOM 1614 N N . SER A 1 207 ? 7.338 -6.810 -7.684 1.00 95.25 207 SER A N 1
ATOM 1615 C CA . SER A 1 207 ? 8.202 -7.734 -8.429 1.00 95.25 207 SER A CA 1
ATOM 1616 C C . SER A 1 207 ? 7.418 -8.938 -8.936 1.00 95.25 207 SER A C 1
ATOM 1618 O O . SER A 1 207 ? 6.676 -9.537 -8.164 1.00 95.25 207 SER A O 1
ATOM 1620 N N . LEU A 1 208 ? 7.637 -9.339 -10.189 1.00 94.44 208 LEU A N 1
ATOM 1621 C CA . LEU A 1 208 ? 7.152 -10.604 -10.764 1.00 94.44 208 LEU A CA 1
ATOM 1622 C C . LEU A 1 208 ? 8.150 -11.765 -10.561 1.00 94.44 208 LEU A C 1
ATOM 1624 O O . LEU A 1 208 ? 7.967 -12.867 -11.091 1.00 94.44 208 LEU A O 1
ATOM 1628 N N . GLY A 1 209 ? 9.249 -11.506 -9.843 1.00 91.44 209 GLY A N 1
ATOM 1629 C CA . GLY A 1 209 ? 10.458 -12.324 -9.920 1.00 91.44 209 GLY A CA 1
ATOM 1630 C C . GLY A 1 209 ? 11.051 -12.282 -11.323 1.00 91.44 209 GLY A C 1
ATOM 1631 O O . GLY A 1 209 ? 10.616 -11.489 -12.145 1.00 91.44 209 GLY A O 1
ATOM 1632 N N . PHE A 1 210 ? 12.036 -13.126 -11.614 1.00 88.44 210 PHE A N 1
ATOM 1633 C CA . PHE A 1 210 ? 12.730 -13.143 -12.908 1.00 88.44 210 PHE A CA 1
ATOM 1634 C C . PHE A 1 210 ? 12.893 -14.536 -13.525 1.00 88.44 210 PHE A C 1
ATOM 1636 O O . PHE A 1 210 ? 13.459 -14.656 -14.607 1.00 88.44 210 PHE A O 1
ATOM 1643 N N . THR A 1 211 ? 12.389 -15.598 -12.889 1.00 87.62 211 THR A N 1
ATOM 1644 C CA . THR A 1 211 ? 12.563 -16.962 -13.421 1.00 87.62 211 THR A CA 1
ATOM 1645 C C . THR A 1 211 ? 11.801 -17.243 -14.724 1.00 87.62 211 THR A C 1
ATOM 1647 O O . THR A 1 211 ? 12.319 -17.997 -15.534 1.00 87.62 211 THR A O 1
ATOM 1650 N N . ASN A 1 212 ? 10.613 -16.656 -14.958 1.00 81.31 212 ASN A N 1
ATOM 1651 C CA . ASN A 1 212 ? 9.777 -16.938 -16.149 1.00 81.31 212 ASN A CA 1
ATOM 1652 C C . ASN A 1 212 ? 8.986 -15.712 -16.670 1.00 81.31 212 ASN A C 1
ATOM 1654 O O . ASN A 1 212 ? 7.855 -15.828 -17.148 1.00 81.31 212 ASN A O 1
ATOM 1658 N N . VAL A 1 213 ? 9.569 -14.517 -16.582 1.00 72.00 213 VAL A N 1
ATOM 1659 C CA . VAL A 1 213 ? 8.890 -13.223 -16.831 1.00 72.00 213 VAL A CA 1
ATOM 1660 C C . VAL A 1 213 ? 8.447 -12.956 -18.269 1.00 72.00 213 VAL A C 1
ATOM 1662 O O . VAL A 1 213 ? 7.557 -12.148 -18.491 1.00 72.00 213 VAL A O 1
ATOM 1665 N N . ASN A 1 214 ? 9.012 -13.650 -19.256 1.00 76.94 214 ASN A N 1
ATOM 1666 C CA . ASN A 1 214 ? 8.669 -13.417 -20.665 1.00 76.94 214 ASN A CA 1
ATOM 1667 C C . ASN A 1 214 ? 7.365 -14.108 -21.097 1.00 76.94 214 ASN A C 1
ATOM 1669 O O . ASN A 1 214 ? 6.944 -13.964 -22.241 1.00 76.94 214 ASN A O 1
ATOM 1673 N N . SER A 1 215 ? 6.739 -14.881 -20.207 1.00 78.12 215 SER A N 1
ATOM 1674 C CA . SER A 1 215 ? 5.563 -15.694 -20.529 1.00 78.12 215 SER A CA 1
ATOM 1675 C C . SER A 1 215 ? 4.236 -14.941 -20.397 1.00 78.12 215 SER A C 1
ATOM 1677 O O . SER A 1 215 ? 3.258 -15.318 -21.042 1.00 78.12 215 SER A O 1
ATOM 1679 N N . ASN A 1 216 ? 4.176 -13.904 -19.551 1.00 90.12 216 ASN A N 1
ATOM 1680 C CA . ASN A 1 216 ? 2.956 -13.154 -19.251 1.00 90.12 216 ASN A CA 1
ATOM 1681 C C . ASN A 1 216 ? 3.285 -11.850 -18.482 1.00 90.12 216 ASN A C 1
ATOM 1683 O O . ASN A 1 216 ? 4.452 -11.528 -18.289 1.00 90.12 216 ASN A O 1
ATOM 1687 N N . GLY A 1 217 ? 2.279 -11.093 -18.035 1.00 93.44 217 GLY A N 1
ATOM 1688 C CA . GLY A 1 217 ? 2.471 -9.833 -17.302 1.00 93.44 217 GLY A CA 1
ATOM 1689 C C . GLY A 1 217 ? 1.544 -9.664 -16.099 1.00 93.44 217 GLY A C 1
ATOM 1690 O O . GLY A 1 217 ? 0.798 -10.571 -15.730 1.00 93.44 217 GLY A O 1
ATOM 1691 N N . PHE A 1 218 ? 1.584 -8.483 -15.487 1.00 95.00 218 PHE A N 1
ATOM 1692 C CA . PHE A 1 218 ? 0.729 -8.102 -14.365 1.00 95.00 218 PHE A CA 1
ATOM 1693 C C . PHE A 1 218 ? -0.628 -7.560 -14.842 1.00 95.00 218 PHE A C 1
ATOM 1695 O O . PHE A 1 218 ? -0.698 -6.661 -15.680 1.00 95.00 218 PHE A O 1
ATOM 1702 N N . TYR A 1 219 ? -1.722 -8.086 -14.283 1.00 96.00 219 TYR A N 1
ATOM 1703 C CA . TYR A 1 219 ? -3.103 -7.707 -14.634 1.00 96.00 219 TYR A CA 1
ATOM 1704 C C . TYR A 1 219 ? -3.877 -7.078 -13.472 1.00 96.00 219 TYR A C 1
ATOM 1706 O O . TYR A 1 219 ? -5.091 -6.902 -13.579 1.00 96.00 219 TYR A O 1
ATOM 1714 N N . GLY A 1 220 ? -3.204 -6.727 -12.372 1.00 94.62 220 GLY A N 1
ATOM 1715 C CA . GLY A 1 220 ? -3.877 -6.134 -11.221 1.00 94.62 220 GLY A CA 1
ATOM 1716 C C . GLY A 1 220 ? -4.641 -4.865 -11.594 1.00 94.62 220 GLY A C 1
ATOM 1717 O O . GLY A 1 220 ? -4.266 -4.131 -12.517 1.00 94.62 220 GLY A O 1
ATOM 1718 N N . ILE A 1 221 ? -5.728 -4.617 -10.873 1.00 95.94 221 ILE A N 1
ATOM 1719 C CA . ILE A 1 221 ? -6.568 -3.434 -11.039 1.00 95.94 221 ILE A CA 1
ATOM 1720 C C . ILE A 1 221 ? -6.397 -2.572 -9.797 1.00 95.94 221 ILE A C 1
ATOM 1722 O O . ILE A 1 221 ? -6.468 -3.074 -8.681 1.00 95.94 221 ILE A O 1
ATOM 1726 N N . VAL A 1 222 ? -6.176 -1.278 -10.003 1.00 97.00 222 VAL A N 1
ATOM 1727 C CA . VAL A 1 222 ? -6.085 -0.296 -8.920 1.00 97.00 222 VAL A CA 1
ATOM 1728 C C . VAL A 1 222 ? -6.924 0.932 -9.246 1.00 97.00 222 VAL A C 1
ATOM 1730 O O . VAL A 1 222 ? -7.270 1.185 -10.406 1.00 97.00 222 VAL A O 1
ATOM 1733 N N . TYR A 1 223 ? -7.236 1.707 -8.211 1.00 97.94 223 TYR A N 1
ATOM 1734 C CA . TYR A 1 223 ? -8.085 2.886 -8.289 1.00 97.94 223 TYR A CA 1
ATOM 1735 C C . TYR A 1 223 ? -7.341 4.133 -7.801 1.00 97.94 223 TYR A C 1
ATOM 1737 O O . TYR A 1 223 ? -7.462 4.501 -6.629 1.00 97.94 223 TYR A O 1
ATOM 1745 N N . PRO A 1 224 ? -6.540 4.791 -8.660 1.00 98.06 224 PRO A N 1
ATOM 1746 C CA . PRO A 1 224 ? -5.970 6.085 -8.333 1.00 98.06 224 PRO A CA 1
ATOM 1747 C C . PRO A 1 224 ? -7.069 7.129 -8.126 1.00 98.06 224 PRO A C 1
ATOM 1749 O O . PRO A 1 224 ? -7.891 7.371 -9.012 1.00 98.06 224 PRO A O 1
ATOM 1752 N N . LEU A 1 225 ? -7.061 7.749 -6.954 1.00 97.88 225 LEU A N 1
ATOM 1753 C CA . LEU A 1 225 ? -7.846 8.920 -6.608 1.00 97.88 225 LEU A CA 1
ATOM 1754 C C . LEU A 1 225 ? -6.944 10.142 -6.715 1.00 97.88 225 LEU A C 1
ATOM 1756 O O . LEU A 1 225 ? -5.896 10.203 -6.066 1.00 97.88 225 LEU A O 1
ATOM 1760 N N . THR A 1 226 ? -7.344 11.110 -7.526 1.00 97.06 226 THR A N 1
ATOM 1761 C CA . THR A 1 226 ? -6.641 12.381 -7.668 1.00 97.06 226 THR A CA 1
ATOM 1762 C C . THR A 1 226 ? -7.078 13.368 -6.588 1.00 97.06 226 THR A C 1
ATOM 1764 O O . THR A 1 226 ? -8.139 13.235 -5.973 1.00 97.06 226 THR A O 1
ATOM 1767 N N . LYS A 1 227 ? -6.242 14.379 -6.327 1.00 95.31 227 LYS A N 1
ATOM 1768 C CA . LYS A 1 227 ? -6.515 15.380 -5.281 1.00 95.31 227 LYS A CA 1
ATOM 1769 C C . LYS A 1 227 ? -7.773 16.199 -5.563 1.00 95.31 227 LYS A C 1
ATOM 1771 O O . LYS A 1 227 ? -8.395 16.671 -4.625 1.00 95.31 227 LYS A O 1
ATOM 1776 N N . ASP A 1 228 ? -8.143 16.363 -6.820 1.00 93.12 228 ASP A N 1
ATOM 1777 C CA . ASP A 1 228 ? -9.357 17.030 -7.297 1.00 93.12 228 ASP A CA 1
ATOM 1778 C C . ASP A 1 228 ? -10.589 16.103 -7.351 1.00 93.12 228 ASP A C 1
ATOM 1780 O O . ASP A 1 228 ? -11.612 16.491 -7.897 1.00 93.12 228 ASP A O 1
ATOM 1784 N N . GLY A 1 229 ? -10.516 14.895 -6.775 1.00 93.12 229 GLY A N 1
ATOM 1785 C CA . GLY A 1 229 ? -11.694 14.057 -6.517 1.00 93.12 229 GLY A CA 1
ATOM 1786 C C . GLY A 1 229 ? -12.017 13.008 -7.580 1.00 93.12 229 GLY A C 1
ATOM 1787 O O . GLY A 1 229 ? -12.897 12.167 -7.365 1.00 93.12 229 GLY A O 1
ATOM 1788 N N . TYR A 1 230 ? -11.292 12.975 -8.701 1.00 95.19 230 TYR A N 1
ATOM 1789 C CA . TYR A 1 230 ? -11.524 11.987 -9.753 1.00 95.19 230 TYR A CA 1
ATOM 1790 C C . TYR A 1 230 ? -10.908 10.635 -9.398 1.00 95.19 230 TYR A C 1
ATOM 1792 O O . TYR A 1 230 ? -9.735 10.517 -9.048 1.00 95.19 230 TYR A O 1
ATOM 1800 N N . THR A 1 231 ? -11.711 9.579 -9.519 1.00 96.69 231 THR A N 1
ATOM 1801 C CA . THR A 1 231 ? -11.238 8.198 -9.381 1.00 96.69 231 THR A CA 1
ATOM 1802 C C . THR A 1 231 ? -11.099 7.570 -10.756 1.00 96.69 231 THR A C 1
ATOM 1804 O O . THR A 1 231 ? -12.083 7.429 -11.483 1.00 96.69 231 THR A O 1
ATOM 1807 N N . TYR A 1 232 ? -9.892 7.130 -11.083 1.00 97.12 232 TYR A N 1
ATOM 1808 C CA . TYR A 1 232 ? -9.607 6.376 -12.296 1.00 97.12 232 TYR A CA 1
ATOM 1809 C C . TYR A 1 232 ? -9.586 4.885 -11.981 1.00 97.12 232 TYR A C 1
ATOM 1811 O O . TYR A 1 232 ? -9.198 4.482 -10.890 1.00 97.12 232 TYR A O 1
ATOM 1819 N N . GLN A 1 233 ? -9.983 4.051 -12.939 1.00 97.56 233 GLN A N 1
ATOM 1820 C CA . GLN A 1 233 ? -9.699 2.620 -12.887 1.00 97.56 233 GLN A CA 1
ATOM 1821 C C . GLN A 1 233 ? -8.514 2.340 -13.804 1.00 97.56 233 GLN A C 1
ATOM 1823 O O . GLN A 1 233 ? -8.627 2.488 -15.021 1.00 97.56 233 GLN A O 1
ATOM 1828 N N . VAL A 1 234 ? -7.397 1.902 -13.229 1.00 97.19 234 VAL A N 1
ATOM 1829 C CA . VAL A 1 234 ? -6.227 1.477 -13.998 1.00 97.19 234 VAL A CA 1
ATOM 1830 C C . VAL A 1 234 ? -6.220 -0.041 -14.068 1.00 97.19 234 VAL A C 1
ATOM 1832 O O . VAL A 1 234 ? -6.135 -0.723 -13.048 1.00 97.19 234 VAL A O 1
ATOM 1835 N N . LYS A 1 235 ? -6.315 -0.565 -15.290 1.00 96.00 235 LYS A N 1
ATOM 1836 C CA . LYS A 1 235 ? -6.135 -1.986 -15.588 1.00 96.00 235 LYS A CA 1
ATOM 1837 C C . LYS A 1 235 ? -4.741 -2.161 -16.172 1.00 96.00 235 LYS A C 1
ATOM 1839 O O . LYS A 1 235 ? -4.466 -1.617 -17.238 1.00 96.00 235 LYS A O 1
ATOM 1844 N N . ASN A 1 236 ? -3.877 -2.912 -15.492 1.00 94.00 236 ASN A N 1
ATOM 1845 C CA . ASN A 1 236 ? -2.488 -3.067 -15.935 1.00 94.00 236 ASN A CA 1
ATOM 1846 C C . ASN A 1 236 ? -2.346 -3.917 -17.211 1.00 94.00 236 ASN A C 1
ATOM 1848 O O . ASN A 1 236 ? -1.312 -3.842 -17.860 1.00 94.00 236 ASN A O 1
ATOM 1852 N N . ASN A 1 237 ? -3.391 -4.660 -17.609 1.00 92.50 237 ASN A N 1
ATOM 1853 C CA . ASN A 1 237 ? -3.538 -5.290 -18.932 1.00 92.50 237 ASN A CA 1
ATOM 1854 C C . ASN A 1 237 ? -2.288 -6.043 -19.431 1.00 92.50 237 ASN A C 1
ATOM 1856 O O . ASN A 1 237 ? -1.942 -5.966 -20.608 1.00 92.50 237 ASN A O 1
ATOM 1860 N N . GLY A 1 238 ? -1.609 -6.767 -18.540 1.00 92.19 238 GLY A N 1
ATOM 1861 C CA . GLY A 1 238 ? -0.400 -7.508 -18.888 1.00 92.19 238 GLY A CA 1
ATOM 1862 C C . GLY A 1 238 ? 0.859 -6.654 -18.904 1.00 92.19 238 GLY A C 1
ATOM 1863 O O . GLY A 1 238 ? 1.761 -6.941 -19.687 1.00 92.19 238 GLY A O 1
ATOM 1864 N N . GLN A 1 239 ? 0.945 -5.644 -18.031 1.00 90.69 239 GLN A N 1
ATOM 1865 C CA . GLN A 1 239 ? 2.163 -4.870 -17.807 1.00 90.69 239 GLN A CA 1
ATOM 1866 C C . GLN A 1 239 ? 3.338 -5.831 -17.601 1.00 90.69 239 GLN A C 1
ATOM 1868 O O . GLN A 1 239 ? 3.395 -6.565 -16.611 1.00 90.69 239 GLN A O 1
ATOM 1873 N N . ASN A 1 240 ? 4.263 -5.828 -18.558 1.00 85.56 240 ASN A N 1
ATOM 1874 C CA . ASN A 1 240 ? 5.418 -6.707 -18.557 1.00 85.56 240 ASN A CA 1
ATOM 1875 C C . ASN A 1 240 ? 6.645 -5.926 -18.074 1.00 85.56 240 ASN A C 1
ATOM 1877 O O . ASN A 1 240 ? 7.246 -5.152 -18.815 1.00 85.56 240 ASN A O 1
ATOM 1881 N N . GLY A 1 241 ? 6.959 -6.095 -16.793 1.00 83.25 241 GLY A N 1
ATOM 1882 C CA . GLY A 1 241 ? 8.156 -5.573 -16.153 1.00 83.25 241 GLY A CA 1
ATOM 1883 C C . GLY A 1 241 ? 8.518 -6.471 -14.977 1.00 83.25 241 GLY A C 1
ATOM 1884 O O . GLY A 1 241 ? 7.665 -6.770 -14.145 1.00 83.25 241 GLY A O 1
ATOM 1885 N N . ILE A 1 242 ? 9.776 -6.914 -14.920 1.00 89.31 242 ILE A N 1
ATOM 1886 C CA . ILE A 1 242 ? 10.295 -7.816 -13.875 1.00 89.31 242 ILE A CA 1
ATOM 1887 C C . ILE A 1 242 ? 10.119 -7.181 -12.493 1.00 89.31 242 ILE A C 1
ATOM 1889 O O . ILE A 1 242 ? 9.628 -7.793 -11.543 1.00 89.31 242 ILE A O 1
ATOM 1893 N N . HIS A 1 243 ? 10.502 -5.914 -12.414 1.00 92.38 243 HIS A N 1
ATOM 1894 C CA . HIS A 1 243 ? 10.462 -5.083 -11.231 1.00 92.38 243 HIS A CA 1
ATOM 1895 C C . HIS A 1 243 ? 9.903 -3.731 -11.633 1.00 92.38 243 HIS A C 1
ATOM 1897 O O . HIS A 1 243 ? 10.235 -3.217 -12.703 1.00 92.38 243 HIS A O 1
ATOM 1903 N N . PHE A 1 244 ? 9.039 -3.164 -10.802 1.00 94.06 244 PHE A N 1
ATOM 1904 C CA . PHE A 1 244 ? 8.463 -1.868 -11.106 1.00 94.06 244 PHE A CA 1
ATOM 1905 C C . PHE A 1 244 ? 7.996 -1.140 -9.854 1.00 94.06 244 PHE A C 1
ATOM 1907 O O . PHE A 1 244 ? 7.607 -1.742 -8.849 1.00 94.06 244 PHE A O 1
ATOM 1914 N N . THR A 1 245 ? 7.991 0.183 -9.965 1.00 96.00 245 THR A N 1
ATOM 1915 C CA . THR A 1 245 ? 7.384 1.094 -9.003 1.00 96.00 245 THR A CA 1
ATOM 1916 C C . THR A 1 245 ? 6.188 1.769 -9.658 1.00 96.00 245 THR A C 1
ATOM 1918 O O . THR A 1 245 ? 6.325 2.409 -10.699 1.00 96.00 245 THR A O 1
ATOM 1921 N N . PHE A 1 246 ? 5.014 1.636 -9.048 1.00 95.94 246 PHE A N 1
ATOM 1922 C CA . PHE A 1 246 ? 3.774 2.243 -9.517 1.00 95.94 246 PHE A CA 1
ATOM 1923 C C . PHE A 1 246 ? 3.327 3.325 -8.533 1.00 95.94 246 PHE A C 1
ATOM 1925 O O . PHE A 1 246 ? 3.098 3.053 -7.357 1.00 95.94 246 PHE A O 1
ATOM 1932 N N . PHE A 1 247 ? 3.207 4.558 -9.013 1.00 97.62 247 PHE A N 1
ATOM 1933 C CA . PHE A 1 247 ? 2.702 5.704 -8.262 1.00 97.62 247 PHE A CA 1
ATOM 1934 C C . PHE A 1 247 ? 2.037 6.683 -9.227 1.00 97.62 247 PHE A C 1
ATOM 1936 O O . PHE A 1 247 ? 2.243 6.628 -10.440 1.00 97.62 247 PHE A O 1
ATOM 1943 N N . THR A 1 248 ? 1.236 7.590 -8.683 1.00 97.50 248 THR A N 1
ATOM 1944 C CA . THR A 1 248 ? 0.502 8.596 -9.455 1.00 97.50 248 THR A CA 1
ATOM 1945 C C . THR A 1 248 ? 0.744 9.970 -8.856 1.00 97.50 248 THR A C 1
ATOM 1947 O O . THR A 1 248 ? 0.748 10.109 -7.636 1.00 97.50 248 THR A O 1
ATOM 1950 N N . ASN A 1 249 ? 0.954 10.987 -9.688 1.00 97.25 249 ASN A N 1
ATOM 1951 C CA . ASN A 1 249 ? 1.186 12.360 -9.240 1.00 97.25 249 ASN A CA 1
ATOM 1952 C C . ASN A 1 249 ? 0.630 13.368 -10.262 1.00 97.25 249 ASN A C 1
ATOM 1954 O O . ASN A 1 249 ? 0.290 12.989 -11.383 1.00 97.25 249 ASN A O 1
ATOM 1958 N N . ASN A 1 250 ? 0.550 14.642 -9.879 1.00 96.19 250 ASN A N 1
ATOM 1959 C CA . ASN A 1 250 ? -0.067 15.688 -10.701 1.00 96.19 250 ASN A CA 1
ATOM 1960 C C . ASN A 1 250 ? 0.811 16.241 -11.844 1.00 96.19 250 ASN A C 1
ATOM 1962 O O . ASN A 1 250 ? 0.281 16.889 -12.740 1.00 96.19 250 ASN A O 1
ATOM 1966 N N . ASN A 1 251 ? 2.130 16.026 -11.820 1.00 95.31 251 ASN A N 1
ATOM 1967 C CA . ASN A 1 251 ? 3.081 16.710 -12.710 1.00 95.31 251 ASN A CA 1
ATOM 1968 C C . ASN A 1 251 ? 3.873 15.773 -13.642 1.00 95.31 251 ASN A C 1
ATOM 1970 O O . ASN A 1 251 ? 4.624 16.242 -14.495 1.00 95.31 251 ASN A O 1
ATOM 1974 N N . GLY A 1 252 ?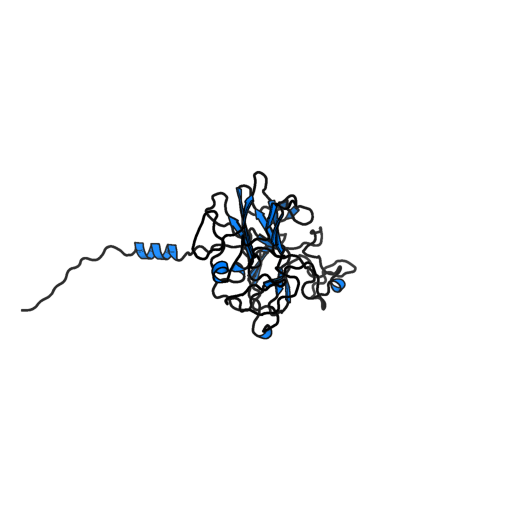 3.748 14.456 -13.484 1.00 96.00 252 GLY A N 1
ATOM 1975 C CA . GLY A 1 252 ? 4.628 13.479 -14.113 1.00 96.00 252 GLY A CA 1
ATOM 1976 C C . GLY A 1 252 ? 6.093 13.700 -13.721 1.00 96.00 252 GLY A C 1
ATOM 1977 O O . GLY A 1 252 ? 6.436 13.766 -12.539 1.00 96.00 252 GLY A O 1
ATOM 1978 N N . PHE A 1 253 ? 6.956 13.804 -14.732 1.00 97.69 253 PHE A N 1
ATOM 1979 C CA . PHE A 1 253 ? 8.364 14.154 -14.567 1.00 97.69 253 PHE A CA 1
ATOM 1980 C C . PHE A 1 253 ? 8.584 15.663 -14.714 1.00 97.69 253 PHE A C 1
ATOM 1982 O O . PHE A 1 253 ? 7.894 16.343 -15.473 1.00 97.69 253 PHE A O 1
ATOM 1989 N N . LEU A 1 254 ? 9.593 16.172 -14.021 1.00 97.25 254 LEU A N 1
ATOM 1990 C CA . LEU A 1 254 ? 9.957 17.576 -13.911 1.00 97.25 254 LEU A CA 1
ATOM 1991 C C . LEU A 1 254 ? 11.298 17.845 -14.595 1.00 97.25 254 LEU A C 1
ATOM 1993 O O . LEU A 1 254 ? 12.212 17.019 -14.589 1.00 97.25 254 LEU A O 1
ATOM 1997 N N . ASN A 1 255 ? 11.445 19.048 -15.137 1.00 95.75 255 ASN A N 1
ATOM 1998 C CA . ASN A 1 255 ? 12.744 19.576 -15.509 1.00 95.75 255 ASN A CA 1
ATOM 1999 C C . ASN A 1 255 ? 13.486 19.961 -14.225 1.00 95.75 255 ASN A C 1
ATOM 2001 O O . ASN A 1 255 ? 12.990 20.758 -13.432 1.00 95.75 255 ASN A O 1
ATOM 2005 N N . GLN A 1 256 ? 14.687 19.416 -14.041 1.00 93.94 256 GLN A N 1
ATOM 2006 C CA . GLN A 1 256 ? 15.455 19.586 -12.809 1.00 93.94 256 GLN A CA 1
ATOM 2007 C C . GLN A 1 256 ? 15.728 21.060 -12.462 1.00 93.94 256 GLN A C 1
ATOM 2009 O O . GLN A 1 256 ? 15.689 21.422 -11.288 1.00 93.94 256 GLN A O 1
ATOM 2014 N N . ASN A 1 257 ? 15.939 21.918 -13.465 1.00 93.94 257 ASN A N 1
ATOM 2015 C CA . ASN A 1 257 ? 16.380 23.299 -13.262 1.00 93.94 257 ASN A CA 1
ATOM 2016 C C . ASN A 1 257 ? 15.234 24.243 -12.881 1.00 93.94 257 ASN A C 1
ATOM 2018 O O . ASN A 1 257 ? 15.406 25.099 -12.021 1.00 93.94 257 ASN A O 1
ATOM 2022 N N . ASN A 1 258 ? 14.070 24.113 -13.524 1.00 93.25 258 ASN A N 1
ATOM 2023 C CA . ASN A 1 258 ? 12.936 25.030 -13.321 1.00 93.25 258 ASN A CA 1
ATOM 2024 C C . ASN A 1 258 ? 11.715 24.371 -12.651 1.00 93.25 258 ASN A C 1
ATOM 2026 O O . ASN A 1 258 ? 10.702 25.030 -12.402 1.00 93.25 258 ASN A O 1
ATOM 2030 N N . GLN A 1 259 ? 11.801 23.072 -12.349 1.00 93.06 259 GLN A N 1
ATOM 2031 C CA . GLN A 1 259 ? 10.758 22.273 -11.709 1.00 93.06 259 GLN A CA 1
ATOM 2032 C C . GLN A 1 259 ? 9.426 22.254 -12.481 1.00 93.06 259 GLN A C 1
ATOM 2034 O O . GLN A 1 259 ? 8.380 22.020 -11.882 1.00 93.06 259 GLN A O 1
ATOM 2039 N N . LEU A 1 260 ? 9.403 22.556 -13.783 1.00 95.19 260 LEU A N 1
ATOM 2040 C CA . LEU A 1 260 ? 8.189 22.477 -14.607 1.00 95.19 260 LEU A CA 1
ATOM 2041 C C . LEU A 1 260 ? 7.991 21.058 -15.165 1.00 95.19 260 LEU A C 1
ATOM 2043 O O . LEU A 1 260 ? 8.989 20.405 -15.483 1.00 95.19 260 LEU A O 1
ATOM 2047 N N . PRO A 1 261 ? 6.739 20.585 -15.324 1.00 96.94 261 PRO A N 1
ATOM 2048 C CA . PRO A 1 261 ? 6.450 19.319 -15.992 1.00 96.94 261 PRO A CA 1
ATOM 2049 C C . PRO A 1 261 ? 7.078 19.241 -17.386 1.00 96.94 261 PRO A C 1
ATOM 2051 O O . PRO A 1 261 ? 6.950 20.171 -18.184 1.00 96.94 261 PRO A O 1
ATOM 2054 N N . VAL A 1 262 ? 7.733 18.123 -17.704 1.00 96.69 262 VAL A N 1
ATOM 2055 C CA . VAL A 1 262 ? 8.301 17.893 -19.047 1.00 96.69 262 VAL A CA 1
ATOM 2056 C C . VAL A 1 262 ? 7.320 17.225 -20.009 1.00 96.69 262 VAL A C 1
ATOM 2058 O O . VAL A 1 262 ? 7.599 17.193 -21.206 1.00 96.69 262 VAL A O 1
ATOM 2061 N N . TYR A 1 263 ? 6.202 16.686 -19.504 1.00 94.81 263 TYR A N 1
ATOM 2062 C CA . TYR A 1 263 ? 5.176 15.956 -20.271 1.00 94.81 263 TYR A CA 1
ATOM 2063 C C . TYR A 1 263 ? 5.739 14.844 -21.173 1.00 94.81 263 TYR A C 1
ATOM 2065 O O . TYR A 1 263 ? 5.236 14.582 -22.264 1.00 94.81 263 TYR A O 1
ATOM 2073 N N . LYS A 1 264 ? 6.827 14.207 -20.732 1.00 94.75 264 LYS A N 1
ATOM 2074 C CA . LYS A 1 264 ? 7.555 13.166 -21.461 1.00 94.75 264 LYS A CA 1
ATOM 2075 C C . LYS A 1 264 ? 8.082 12.127 -20.484 1.00 94.75 264 LYS A C 1
ATOM 2077 O O . LYS A 1 264 ? 8.389 12.456 -19.339 1.00 94.75 264 LYS A O 1
ATOM 2082 N N . SER A 1 265 ? 8.234 10.898 -20.962 1.00 95.06 265 SER A N 1
ATOM 2083 C CA . SER A 1 265 ? 8.968 9.857 -20.246 1.00 95.06 265 SER A CA 1
ATOM 2084 C C . SER A 1 265 ? 10.449 10.215 -20.138 1.00 95.06 265 SER A C 1
ATOM 2086 O O . SER A 1 265 ? 11.005 10.887 -21.010 1.00 95.06 265 SER A O 1
ATOM 2088 N N . LEU A 1 266 ? 11.093 9.731 -19.080 1.00 95.38 266 LEU A N 1
ATOM 2089 C CA . LEU A 1 266 ? 12.545 9.769 -18.946 1.00 95.38 266 LEU A CA 1
ATOM 2090 C C . LEU A 1 266 ? 13.165 8.449 -19.421 1.00 95.38 266 LEU A C 1
ATOM 2092 O O . LEU A 1 266 ? 12.480 7.438 -19.551 1.00 95.38 266 LEU A O 1
ATOM 2096 N N . ASN A 1 267 ? 14.474 8.460 -19.658 1.00 95.69 267 ASN A N 1
ATOM 2097 C CA . ASN A 1 267 ? 15.263 7.310 -20.107 1.00 95.69 267 ASN A CA 1
ATOM 2098 C C . ASN A 1 267 ? 16.144 6.710 -18.995 1.00 95.69 267 ASN A C 1
ATOM 2100 O O . ASN A 1 267 ? 17.119 6.024 -19.288 1.00 95.69 267 ASN A O 1
ATOM 2104 N N . GLY A 1 268 ? 15.830 6.993 -17.731 1.00 94.81 268 GLY A N 1
ATOM 2105 C CA . GLY A 1 268 ? 16.565 6.485 -16.580 1.00 94.81 268 GLY A CA 1
ATOM 2106 C C . GLY A 1 268 ? 15.711 6.504 -15.317 1.00 94.81 268 GLY A C 1
ATOM 2107 O O . GLY A 1 268 ? 14.806 7.329 -15.179 1.00 94.81 268 GLY A O 1
ATOM 2108 N N . SER A 1 269 ? 16.013 5.591 -14.399 1.00 95.88 269 SER A N 1
ATOM 2109 C CA . SER A 1 269 ? 15.271 5.406 -13.148 1.00 95.88 269 SER A CA 1
ATOM 2110 C C . SER A 1 269 ? 16.171 5.236 -11.925 1.00 95.88 269 SER A C 1
ATOM 2112 O O . SER A 1 269 ? 15.676 4.950 -10.839 1.00 95.88 269 SER A O 1
ATOM 2114 N N . THR A 1 270 ? 17.489 5.435 -12.053 1.00 96.94 270 THR A N 1
ATOM 2115 C CA . THR A 1 270 ? 18.368 5.421 -10.877 1.00 96.94 270 THR A CA 1
ATOM 2116 C C . THR A 1 270 ? 17.970 6.549 -9.913 1.00 96.94 270 THR A C 1
ATOM 2118 O O . THR A 1 270 ? 17.582 7.634 -10.365 1.00 96.94 270 THR A O 1
ATOM 2121 N N . PRO A 1 271 ? 18.096 6.353 -8.586 1.00 95.12 271 PRO A N 1
ATOM 2122 C CA . PRO A 1 271 ? 17.762 7.396 -7.614 1.00 95.12 271 PRO A CA 1
ATOM 2123 C C . PRO A 1 271 ? 18.493 8.722 -7.875 1.00 95.12 271 PRO A C 1
ATOM 2125 O O . PRO A 1 271 ? 17.899 9.794 -7.787 1.00 95.12 271 PRO A O 1
ATOM 2128 N N . SER A 1 272 ? 19.769 8.659 -8.274 1.00 96.31 272 SER A N 1
ATOM 2129 C CA . SER A 1 272 ? 20.558 9.843 -8.626 1.00 96.31 272 SER A CA 1
ATOM 2130 C C . SER A 1 272 ? 20.052 10.534 -9.892 1.00 96.31 272 SER A C 1
ATOM 2132 O O . SER A 1 272 ? 20.007 11.761 -9.938 1.00 96.31 272 SER A O 1
ATOM 2134 N N . PHE A 1 273 ? 19.635 9.773 -10.908 1.00 97.19 273 PHE A N 1
ATOM 2135 C CA . PHE A 1 273 ? 19.093 10.335 -12.139 1.00 97.19 273 PHE A CA 1
ATOM 2136 C C . PHE A 1 273 ? 17.738 11.013 -11.917 1.00 97.19 273 PHE A C 1
ATOM 2138 O O . PHE A 1 273 ? 17.482 12.049 -12.534 1.00 97.19 273 PHE A O 1
ATOM 2145 N N . LEU A 1 274 ? 16.881 10.439 -11.066 1.00 97.12 274 LEU A N 1
ATOM 2146 C CA . LEU A 1 274 ? 15.536 10.945 -10.778 1.00 97.12 274 LEU A CA 1
ATOM 2147 C C . LEU A 1 274 ? 15.517 12.130 -9.805 1.00 97.12 274 LEU A C 1
ATOM 2149 O O . LEU A 1 274 ? 14.496 12.815 -9.711 1.00 97.12 274 LEU A O 1
ATOM 2153 N N . ASN A 1 275 ? 16.625 12.406 -9.113 1.00 95.50 275 ASN A N 1
ATOM 2154 C CA . ASN A 1 275 ? 16.719 13.508 -8.162 1.00 95.50 275 ASN A CA 1
ATOM 2155 C C . ASN A 1 275 ? 16.332 14.853 -8.811 1.00 95.50 275 ASN A C 1
ATOM 2157 O O . ASN A 1 275 ? 16.879 15.255 -9.839 1.00 95.50 275 ASN A O 1
ATOM 2161 N N . GLY A 1 276 ? 15.342 15.532 -8.223 1.00 95.06 276 GLY A N 1
ATOM 2162 C CA . GLY A 1 276 ? 14.795 16.796 -8.720 1.00 95.06 276 GLY A CA 1
ATOM 2163 C C . GLY A 1 276 ? 13.981 16.688 -10.016 1.00 95.06 276 GLY A C 1
ATOM 2164 O O . GLY A 1 276 ? 13.497 17.706 -10.503 1.00 95.06 276 GLY A O 1
ATOM 2165 N N . LYS A 1 277 ? 13.808 15.487 -10.581 1.00 97.38 277 LYS A N 1
ATOM 2166 C CA . LYS A 1 277 ? 13.025 15.244 -11.806 1.00 97.38 277 LYS A CA 1
ATOM 2167 C C . LYS A 1 277 ? 11.678 14.590 -11.539 1.00 97.38 277 LYS A C 1
ATOM 2169 O O . LYS A 1 277 ? 10.917 14.362 -12.470 1.00 97.38 277 LYS A O 1
ATOM 2174 N N . VAL A 1 278 ? 11.376 14.263 -10.294 1.00 97.25 278 VAL A N 1
ATOM 2175 C CA . VAL A 1 278 ? 10.082 13.731 -9.874 1.00 97.25 278 VAL A CA 1
ATOM 2176 C C . VAL A 1 278 ? 9.967 13.871 -8.366 1.00 97.25 278 VAL A C 1
ATOM 2178 O O . VAL A 1 278 ? 10.960 13.792 -7.645 1.00 97.25 278 VAL A O 1
ATOM 2181 N N . HIS A 1 279 ? 8.753 14.119 -7.892 1.00 96.62 279 HIS A N 1
ATOM 2182 C CA . HIS A 1 279 ? 8.474 14.141 -6.468 1.00 96.62 279 HIS A CA 1
ATOM 2183 C C . HIS A 1 279 ? 8.452 12.713 -5.919 1.00 96.62 279 HIS A C 1
ATOM 2185 O O . HIS A 1 279 ? 7.785 11.842 -6.477 1.00 96.62 279 HIS A O 1
ATOM 2191 N N . ASN A 1 280 ? 9.195 12.481 -4.838 1.00 97.44 280 ASN A N 1
ATOM 2192 C CA . ASN A 1 280 ? 9.203 11.201 -4.149 1.00 97.44 280 ASN A CA 1
ATOM 2193 C C . ASN A 1 280 ? 7.839 10.978 -3.466 1.00 97.44 280 ASN A C 1
ATOM 2195 O O . ASN A 1 280 ? 7.486 11.750 -2.577 1.00 97.44 280 ASN A O 1
ATOM 2199 N N . PRO A 1 281 ? 7.093 9.916 -3.819 1.00 97.75 281 PRO A N 1
ATOM 2200 C CA . PRO A 1 281 ? 5.759 9.657 -3.275 1.00 97.75 281 PRO A CA 1
ATOM 2201 C C . PRO A 1 281 ? 5.739 9.303 -1.776 1.00 97.75 281 PRO A C 1
ATOM 2203 O O . PRO A 1 281 ? 4.667 9.229 -1.171 1.00 97.75 281 PRO A O 1
ATOM 2206 N N . ASN A 1 282 ? 6.907 9.059 -1.171 1.00 97.81 282 ASN A N 1
ATOM 2207 C CA . ASN A 1 282 ? 7.041 8.851 0.272 1.00 97.81 282 ASN A CA 1
ATOM 2208 C C . ASN A 1 282 ? 7.166 10.163 1.063 1.00 97.81 282 ASN A C 1
ATOM 2210 O O . ASN A 1 282 ? 7.001 10.145 2.283 1.00 97.81 282 ASN A O 1
ATOM 2214 N N . ASP A 1 283 ? 7.466 11.276 0.391 1.00 97.50 283 ASP A N 1
ATOM 2215 C CA . ASP A 1 283 ? 7.636 12.575 1.033 1.00 97.50 283 ASP A CA 1
ATOM 2216 C C . ASP A 1 283 ? 6.290 13.295 1.166 1.00 97.50 283 ASP A C 1
ATOM 2218 O O . ASP A 1 283 ? 5.264 12.885 0.620 1.00 97.50 283 ASP A O 1
ATOM 2222 N N . ALA A 1 284 ? 6.281 14.388 1.926 1.00 96.81 284 ALA A N 1
ATOM 2223 C CA . ALA A 1 284 ? 5.093 15.213 2.028 1.00 96.81 284 ALA A CA 1
ATOM 2224 C C . ALA A 1 284 ? 4.833 15.990 0.737 1.00 96.81 284 ALA A C 1
ATOM 2226 O O . ALA A 1 284 ? 5.745 16.597 0.167 1.00 96.81 284 ALA A O 1
ATOM 2227 N N . ASP A 1 285 ? 3.560 16.033 0.346 1.00 96.69 285 ASP A N 1
ATOM 2228 C CA . ASP A 1 285 ? 3.075 16.897 -0.723 1.00 96.69 285 ASP A CA 1
ATOM 2229 C C . ASP A 1 285 ? 3.510 18.355 -0.489 1.00 96.69 285 ASP A C 1
ATOM 2231 O O . ASP A 1 285 ? 3.515 18.872 0.632 1.00 96.69 285 ASP A O 1
ATOM 2235 N N . THR A 1 286 ? 3.797 19.053 -1.582 1.00 93.94 286 THR A N 1
ATOM 2236 C CA . THR A 1 286 ? 4.030 20.505 -1.597 1.00 93.94 286 THR A CA 1
ATOM 2237 C C . THR A 1 286 ? 2.858 21.210 -2.277 1.00 93.94 286 THR A C 1
ATOM 2239 O O . THR A 1 286 ? 1.957 20.570 -2.811 1.00 93.94 286 THR A O 1
ATOM 2242 N N . GLN A 1 287 ? 2.862 22.545 -2.335 1.00 91.31 287 GLN A N 1
ATOM 2243 C CA . GLN A 1 287 ? 1.838 23.272 -3.098 1.00 91.31 287 GLN A CA 1
ATOM 2244 C C . GLN A 1 287 ? 1.835 22.892 -4.591 1.00 91.31 287 GLN A C 1
ATOM 2246 O O . GLN A 1 287 ? 0.784 22.895 -5.225 1.00 91.31 287 GLN A O 1
ATOM 2251 N N . LYS A 1 288 ? 3.009 22.564 -5.149 1.00 92.44 288 LYS A N 1
ATOM 2252 C CA . LYS A 1 288 ? 3.191 22.287 -6.579 1.00 92.44 288 LYS A CA 1
ATOM 2253 C C . LYS A 1 288 ? 3.146 20.801 -6.914 1.00 92.44 288 LYS A C 1
ATOM 2255 O O . LYS A 1 288 ? 2.579 20.434 -7.938 1.00 92.44 288 LYS A O 1
ATOM 2260 N N . ASN A 1 289 ? 3.763 19.970 -6.083 1.00 95.38 289 ASN A N 1
ATOM 2261 C CA . ASN A 1 289 ? 3.920 18.538 -6.313 1.00 95.38 289 ASN A CA 1
ATOM 2262 C C . ASN A 1 289 ? 3.034 17.759 -5.349 1.00 95.38 289 ASN A C 1
ATOM 2264 O O . ASN A 1 289 ? 3.209 17.873 -4.137 1.00 95.38 289 ASN A O 1
ATOM 2268 N N . ILE A 1 290 ? 2.107 16.991 -5.913 1.00 96.94 290 ILE A N 1
ATOM 2269 C CA . ILE A 1 290 ? 1.088 16.233 -5.197 1.00 96.94 290 ILE A CA 1
ATOM 2270 C C . ILE A 1 290 ? 1.183 14.768 -5.602 1.00 96.94 290 ILE A C 1
ATOM 2272 O O . ILE A 1 290 ? 1.082 14.442 -6.788 1.00 96.94 290 ILE A O 1
ATOM 2276 N N . THR A 1 291 ? 1.291 13.891 -4.614 1.00 98.00 291 THR A N 1
ATOM 2277 C CA . THR A 1 291 ? 1.161 12.445 -4.767 1.00 98.00 291 THR A CA 1
ATOM 2278 C C . THR A 1 291 ? -0.305 12.046 -4.658 1.00 98.00 291 THR A C 1
ATOM 2280 O O . THR A 1 291 ? -0.979 12.340 -3.674 1.00 98.00 291 THR A O 1
ATOM 2283 N N . HIS A 1 292 ? -0.824 11.383 -5.686 1.00 98.06 292 HIS A N 1
ATOM 2284 C CA . HIS A 1 292 ? -2.178 10.833 -5.717 1.00 98.06 292 HIS A CA 1
ATOM 2285 C C . HIS A 1 292 ? -2.236 9.463 -5.042 1.00 98.06 292 HIS A C 1
ATOM 2287 O O . HIS A 1 292 ? -1.234 8.756 -4.947 1.00 98.06 292 HIS A O 1
ATOM 2293 N N . LYS A 1 293 ? -3.422 9.096 -4.555 1.00 98.19 293 LYS A N 1
ATOM 2294 C CA . LYS A 1 293 ? -3.609 7.923 -3.696 1.00 98.19 293 LYS A CA 1
ATOM 2295 C C . LYS A 1 293 ? -4.080 6.743 -4.512 1.00 98.19 293 LYS A C 1
ATOM 2297 O O . LYS A 1 293 ? -5.042 6.867 -5.259 1.00 98.19 293 LYS A O 1
ATOM 2302 N N . ILE A 1 294 ? -3.455 5.593 -4.329 1.00 98.44 294 ILE A N 1
ATOM 2303 C CA . ILE A 1 294 ? -3.795 4.368 -5.045 1.00 98.44 294 ILE A CA 1
ATOM 2304 C C . ILE A 1 294 ? -4.569 3.455 -4.104 1.00 98.44 294 ILE A C 1
ATOM 2306 O O . ILE A 1 294 ? -4.015 2.993 -3.110 1.00 98.44 294 ILE A O 1
ATOM 2310 N N . PHE A 1 295 ? -5.834 3.191 -4.423 1.00 98.31 295 PHE A N 1
ATOM 2311 C CA . PHE A 1 295 ? -6.684 2.262 -3.681 1.00 98.31 295 PHE A CA 1
ATOM 2312 C C . PHE A 1 295 ? -6.771 0.899 -4.385 1.00 98.31 295 PHE A C 1
ATOM 2314 O O . PHE A 1 295 ? -6.652 0.812 -5.610 1.00 98.31 295 PHE A O 1
ATOM 2321 N N . TYR A 1 296 ? -7.020 -0.162 -3.615 1.00 96.81 296 TYR A N 1
ATOM 2322 C CA . TYR A 1 296 ? -7.294 -1.512 -4.138 1.00 96.81 296 TYR A CA 1
ATOM 2323 C C . TYR A 1 296 ? -8.733 -1.666 -4.632 1.00 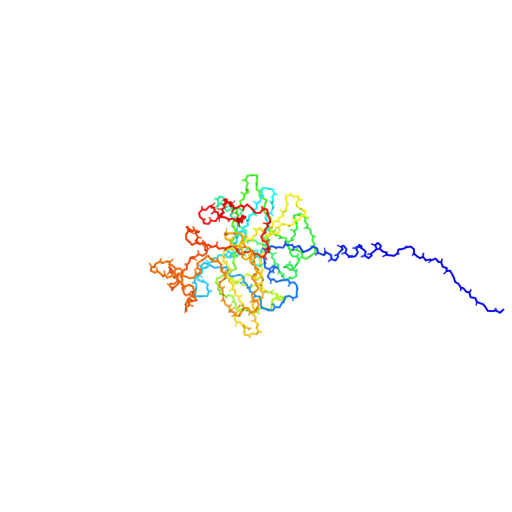96.81 296 TYR A C 1
ATOM 2325 O O . TYR A 1 296 ? -8.997 -2.326 -5.634 1.00 96.81 296 TYR A O 1
ATOM 2333 N N . THR A 1 297 ? -9.659 -0.990 -3.960 1.00 95.69 297 THR A N 1
ATOM 2334 C CA . THR A 1 297 ? -11.079 -0.923 -4.302 1.00 95.69 297 THR A CA 1
ATOM 2335 C C . THR A 1 297 ? -11.478 0.532 -4.568 1.00 95.69 297 THR A C 1
ATOM 2337 O O . THR A 1 297 ? -10.666 1.450 -4.440 1.00 95.69 297 THR A O 1
ATOM 2340 N N . LYS A 1 298 ? -12.721 0.789 -4.991 1.00 95.31 298 LYS A N 1
ATOM 2341 C CA . LYS A 1 298 ? -13.182 2.176 -5.168 1.00 95.31 298 LYS A CA 1
ATOM 2342 C C . LYS A 1 298 ? -13.118 2.919 -3.820 1.00 95.31 298 LYS A C 1
ATOM 2344 O O . LYS A 1 298 ? -13.628 2.371 -2.843 1.00 95.31 298 LYS A O 1
ATOM 2349 N N . PRO A 1 299 ? -12.581 4.155 -3.760 1.00 95.94 299 PRO A N 1
ATOM 2350 C CA . PRO A 1 299 ? -12.499 4.916 -2.516 1.00 95.94 299 PRO A CA 1
ATOM 2351 C C . PRO A 1 299 ? -13.870 5.061 -1.852 1.00 95.94 299 PRO A C 1
ATOM 2353 O O . PRO A 1 299 ? -14.857 5.393 -2.524 1.00 95.94 299 PRO A O 1
ATOM 2356 N N . ALA A 1 300 ? -13.927 4.846 -0.537 1.00 95.31 300 ALA A N 1
ATOM 2357 C CA . ALA A 1 300 ? -15.178 4.883 0.207 1.00 95.31 300 ALA A CA 1
ATOM 2358 C C . ALA A 1 300 ? -15.875 6.245 0.051 1.00 95.31 300 A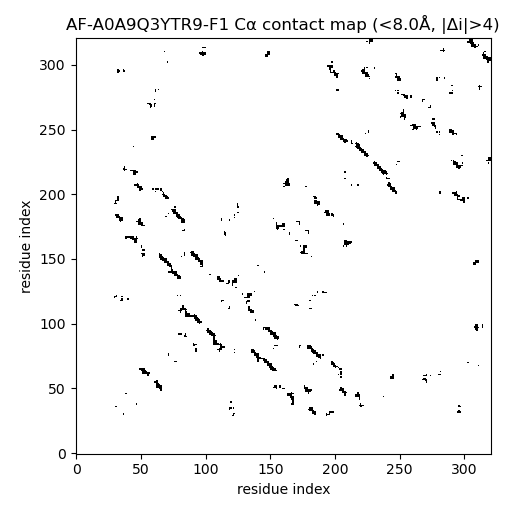LA A C 1
ATOM 2360 O O . ALA A 1 300 ? -15.246 7.305 -0.051 1.00 95.31 300 ALA A O 1
ATOM 2361 N N . THR A 1 301 ? -17.206 6.232 0.009 1.00 92.69 301 THR A N 1
ATOM 2362 C CA . THR A 1 301 ? -18.002 7.455 -0.172 1.00 92.69 301 THR A CA 1
ATOM 2363 C C . THR A 1 301 ? -17.964 8.373 1.039 1.00 92.69 301 THR A C 1
ATOM 2365 O O . THR A 1 301 ? -18.230 9.558 0.900 1.00 92.69 301 THR A O 1
ATOM 2368 N N . ASP A 1 302 ? -17.619 7.838 2.203 1.00 93.75 302 ASP A N 1
ATOM 2369 C CA . ASP A 1 302 ? -17.609 8.531 3.485 1.00 93.75 302 ASP A CA 1
ATOM 2370 C C . ASP A 1 302 ? -16.186 8.852 3.984 1.00 93.75 302 ASP A C 1
ATOM 2372 O O . ASP A 1 302 ? -15.991 9.068 5.184 1.00 93.75 302 ASP A O 1
ATOM 2376 N N . LEU A 1 303 ? -15.192 8.846 3.082 1.00 96.06 303 LEU A N 1
ATOM 2377 C CA . LEU A 1 303 ? -13.891 9.471 3.331 1.00 96.06 303 LEU A CA 1
ATOM 2378 C C . LEU A 1 303 ? -14.085 10.989 3.496 1.00 96.06 303 LEU A C 1
ATOM 2380 O O . LEU A 1 303 ? -14.797 11.587 2.686 1.00 96.06 303 LEU A O 1
ATOM 2384 N N . PRO A 1 304 ? -13.455 11.633 4.494 1.00 96.50 304 PRO A N 1
ATOM 2385 C CA . PRO A 1 304 ? -13.479 13.088 4.606 1.00 96.50 304 PRO A CA 1
ATOM 2386 C C . PRO A 1 304 ? -12.605 13.740 3.518 1.00 96.50 304 PRO A C 1
ATOM 2388 O O . PRO A 1 304 ? -11.833 13.069 2.829 1.00 96.50 304 PRO A O 1
ATOM 2391 N N . SER A 1 305 ? -12.671 15.067 3.389 1.00 96.62 305 SER A N 1
ATOM 2392 C CA . SER A 1 305 ? -11.795 15.823 2.477 1.00 96.62 305 SER A CA 1
ATOM 2393 C C . SER A 1 305 ? -10.323 15.750 2.872 1.00 96.62 305 SER A C 1
ATOM 2395 O O . SER A 1 305 ? -9.448 15.633 2.014 1.00 96.62 305 SER A O 1
ATOM 2397 N N . SER A 1 306 ? -10.040 15.746 4.171 1.00 96.81 306 SER A N 1
ATOM 2398 C CA . SER A 1 306 ? -8.709 15.577 4.744 1.00 96.81 306 SER A CA 1
ATOM 2399 C C . SER A 1 306 ? -8.785 14.944 6.128 1.00 96.81 306 SER A C 1
ATOM 2401 O O . SER A 1 306 ? -9.853 14.847 6.737 1.00 96.81 306 SER A O 1
ATOM 2403 N N . SER A 1 307 ? -7.643 14.478 6.627 1.00 97.69 307 SER A N 1
ATOM 2404 C CA . SER A 1 307 ? -7.531 14.008 8.002 1.00 97.69 307 SER A CA 1
ATOM 2405 C C . SER A 1 307 ? -6.096 14.108 8.518 1.00 97.69 307 SER A C 1
ATOM 2407 O O . SER A 1 307 ? -5.137 14.136 7.740 1.00 97.69 307 SER A O 1
ATOM 2409 N N . VAL A 1 308 ? -5.963 14.160 9.843 1.00 98.00 308 VAL A N 1
ATOM 2410 C CA . VAL A 1 308 ? -4.685 13.975 10.538 1.00 98.00 308 VAL A CA 1
ATOM 2411 C C . VAL A 1 308 ? -4.254 12.513 10.451 1.00 98.00 308 VAL A C 1
ATOM 2413 O O . VAL A 1 308 ? -5.085 11.615 10.290 1.00 98.00 308 VAL A O 1
ATOM 2416 N N . GLY A 1 309 ? -2.957 12.249 10.551 1.00 97.94 309 GLY A N 1
ATOM 2417 C CA . GLY A 1 309 ? -2.469 10.892 10.396 1.00 97.94 309 GLY A CA 1
ATOM 2418 C C . GLY A 1 309 ? -0.979 10.685 10.572 1.00 97.94 309 GLY A C 1
ATOM 2419 O O . GLY A 1 309 ? -0.198 11.628 10.503 1.00 97.94 309 GLY A O 1
ATOM 2420 N N . ALA A 1 310 ? -0.577 9.414 10.635 1.00 98.25 310 ALA A N 1
ATOM 2421 C CA . ALA A 1 310 ? 0.817 8.971 10.528 1.00 98.25 310 ALA A CA 1
ATOM 2422 C C . ALA A 1 310 ? 1.371 9.088 9.091 1.00 98.25 310 ALA A C 1
ATOM 2424 O O . ALA A 1 310 ? 2.063 8.204 8.583 1.00 98.25 310 ALA A O 1
ATOM 2425 N N . VAL A 1 311 ? 1.048 10.186 8.422 1.00 98.06 311 VAL A N 1
ATOM 2426 C CA . VAL A 1 311 ? 1.489 10.550 7.077 1.00 98.06 311 VAL A CA 1
ATOM 2427 C C . VAL A 1 311 ? 2.612 11.587 7.174 1.00 98.06 311 VAL A C 1
ATOM 2429 O O . VAL A 1 311 ? 2.751 12.238 8.215 1.00 98.06 311 VAL A O 1
ATOM 2432 N N . PRO A 1 312 ? 3.417 11.784 6.117 1.00 96.00 312 PRO A N 1
ATOM 2433 C CA . PRO A 1 312 ? 4.340 12.915 6.066 1.00 96.00 312 PRO A CA 1
ATOM 2434 C C . PRO A 1 312 ? 3.614 14.239 6.381 1.00 96.00 312 PRO A C 1
ATOM 2436 O O . PRO A 1 312 ? 2.506 14.462 5.900 1.00 96.00 312 PRO A O 1
ATOM 2439 N N . ASN A 1 313 ? 4.210 15.094 7.220 1.00 94.38 313 ASN A N 1
ATOM 2440 C CA . ASN A 1 313 ? 3.616 16.332 7.766 1.00 94.38 313 ASN A CA 1
ATOM 2441 C C . ASN A 1 313 ? 2.365 16.169 8.663 1.00 94.38 313 ASN A C 1
ATOM 2443 O O . ASN A 1 313 ? 1.743 17.165 9.035 1.00 94.38 313 ASN A O 1
ATOM 2447 N N . GLY A 1 314 ? 1.994 14.946 9.054 1.00 97.31 314 GLY A N 1
ATOM 2448 C CA . GLY A 1 314 ? 0.956 14.692 10.062 1.00 97.31 314 GLY A CA 1
ATOM 2449 C C . GLY A 1 314 ? -0.492 14.885 9.593 1.00 97.31 314 GLY A C 1
ATOM 2450 O O . GLY A 1 314 ? -1.423 14.648 10.362 1.00 97.31 314 GLY A O 1
ATOM 2451 N N . ASN A 1 315 ? -0.718 15.314 8.350 1.00 96.94 315 ASN A N 1
ATOM 2452 C CA . ASN A 1 315 ? -2.041 15.417 7.735 1.00 96.94 315 ASN A CA 1
ATOM 2453 C C . ASN A 1 315 ? -1.955 15.288 6.208 1.00 96.94 315 ASN A C 1
ATOM 2455 O O . ASN A 1 315 ? -0.918 15.555 5.605 1.00 96.94 315 ASN A O 1
ATOM 2459 N N . THR A 1 316 ? -3.051 14.874 5.573 1.00 97.25 316 THR A N 1
ATOM 2460 C CA . THR A 1 316 ? -3.170 14.870 4.109 1.00 97.25 316 THR A CA 1
ATOM 2461 C C . THR A 1 316 ? -4.641 14.915 3.690 1.00 97.25 316 THR A C 1
ATOM 2463 O O . THR A 1 316 ? -5.546 14.635 4.480 1.00 97.25 316 THR A O 1
ATOM 2466 N N . TRP A 1 317 ? -4.888 15.289 2.437 1.00 96.69 317 TRP A N 1
ATOM 2467 C CA . TRP A 1 317 ? -6.206 15.170 1.810 1.00 96.69 317 TRP A CA 1
ATOM 2468 C C . TRP A 1 317 ? -6.603 13.689 1.707 1.00 96.69 317 TRP A C 1
ATOM 2470 O O . TRP A 1 317 ? -5.735 12.828 1.791 1.00 96.69 317 TRP A O 1
ATOM 2480 N N . LEU A 1 318 ? -7.887 13.373 1.539 1.00 95.06 318 LEU A N 1
ATOM 2481 C CA . LEU A 1 318 ? -8.396 12.015 1.304 1.00 95.06 318 LEU A CA 1
ATOM 2482 C C . LEU A 1 318 ? -9.334 11.995 0.103 1.00 95.06 318 LEU A C 1
ATOM 2484 O O . LEU A 1 318 ? -8.980 11.375 -0.892 1.00 95.06 318 LEU A O 1
ATOM 2488 N N . LYS A 1 319 ? -10.465 12.705 0.152 1.00 91.12 319 LYS A N 1
ATOM 2489 C CA . LYS A 1 319 ? -11.395 12.811 -0.978 1.00 91.12 319 LYS A CA 1
ATOM 2490 C C . LYS A 1 319 ? -12.016 14.203 -1.064 1.00 91.12 319 LYS A C 1
ATOM 2492 O O . LYS A 1 319 ? -12.935 14.516 -0.313 1.00 91.12 319 LYS A O 1
ATOM 2497 N N . ASN A 1 320 ? -11.528 15.028 -1.986 1.00 82.44 320 ASN A N 1
ATOM 2498 C CA . ASN A 1 320 ? -12.155 16.319 -2.260 1.00 82.44 320 ASN A CA 1
ATOM 2499 C C . ASN A 1 320 ? -13.358 16.119 -3.202 1.00 82.44 320 ASN A C 1
ATOM 2501 O O . ASN A 1 320 ? -13.235 15.323 -4.134 1.00 82.44 320 ASN A O 1
ATOM 2505 N N . PRO A 1 321 ? -14.514 16.743 -2.915 1.00 64.06 321 PRO A N 1
ATOM 2506 C CA . PRO A 1 321 ? -15.710 16.655 -3.749 1.00 64.06 321 PRO A CA 1
ATOM 2507 C C . PRO A 1 321 ? -15.607 17.453 -5.050 1.00 64.06 321 PRO A C 1
ATOM 2509 O O . PRO A 1 321 ? -14.836 18.442 -5.082 1.00 64.06 321 PRO A O 1
#

Solvent-accessible surface area (backbone atoms only — not comparable to full-atom values): 16998 Å² total; per-residue (Å²): 135,84,89,81,88,80,88,85,80,79,78,84,74,66,65,68,59,53,53,56,50,55,61,59,68,62,60,72,77,74,54,58,31,32,42,41,56,48,37,43,92,82,39,67,41,33,35,61,20,43,34,14,36,76,71,63,37,56,52,30,50,81,44,38,36,46,49,34,35,35,56,48,48,53,52,20,30,42,32,38,33,26,28,42,33,33,75,61,73,70,9,28,44,36,32,22,39,32,89,56,48,76,79,40,81,46,36,37,49,72,6,28,36,87,37,49,67,24,43,69,49,25,69,47,53,76,93,56,80,66,81,60,33,27,61,45,40,78,42,72,34,45,87,92,44,52,25,26,29,25,36,34,42,37,23,44,29,77,50,79,56,47,72,52,45,52,33,56,50,82,66,78,72,63,71,22,9,35,28,74,37,42,40,39,37,34,30,42,66,83,50,79,48,65,49,54,26,40,36,32,27,40,54,46,41,36,30,32,14,65,72,57,50,90,80,51,14,31,46,39,43,38,24,42,33,39,79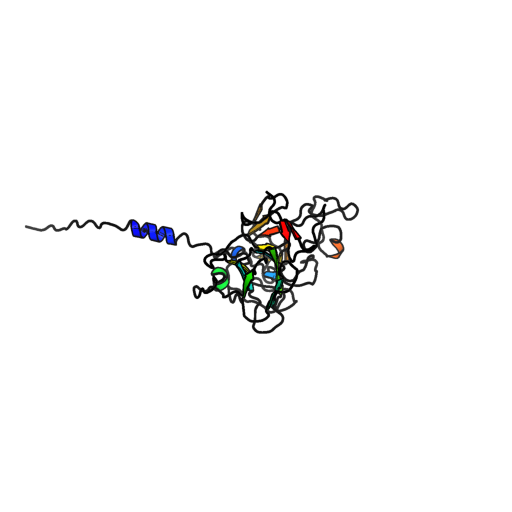,79,42,54,73,45,82,46,68,44,79,44,47,71,59,50,51,38,64,50,69,46,55,80,52,71,32,28,36,62,89,79,63,44,61,61,85,55,87,78,97,67,44,36,51,78,71,37,57,60,23,45,79,62,54,83,54,58,67,53,99,87,49,43,65,22,39,35,16,44,37,68,69,37,89,83,54,50,49,52,43,46,9,39,47,52,90,43,42,48,75,70,39,34,124

Secondary structure (DSSP, 8-state):
-------------SHHHHHHHHHHHS------EEHHHHS-TT--SB--EEEB-S---SS-SS--BS-EEEEE-TT-EEEEEETT--SSSS-EEEEE-TTS-EEEEE-SSTTB--SHHHHHH-BPPTT---TT-B--EEEEPPTT--EEEEEEEE-S-SSPP----BTTS-----SSSEES-EEEEEE-TTSS-EE-S-EEESEEEEE--SSSGGG--B--EEEEEPTTSPBP-EE-TTB--SEEEEEEESS-SB-TTT--B--S--S---HHHHTTTS--TTSPP-SS--EEEEESSPPPTT--SEEEBSSGGGEEE----